Protein AF-A0A918HKQ8-F1 (afdb_monomer_lite)

Foldseek 3Di:
DAWAQQPVPSDTDDQAPDQQQEEEEEQEAEDDDLQSLLLLLVQQLSCLLCVVSVHHYAYAYDYDDDCPNVVVLNVLLVRDDHDYDPPPPDDVRHDFYEYREDPPDDDDDGGYNHAYEEDDDDDPRSLLSLQQSLLDQRNDYGYDDPVSSVVSVVVLVVLLVLLLVLLVDDADAADPVLVVQLSVCCSYNHNSNSNVVSLVCLSVVPVPDRSNNNNNSVVVSCSSSVSPSPVCHPPDD

Organism: NCBI:txid68254

Radius of gyration: 17.96 Å; chains: 1; bounding box: 40×40×54 Å

Structure (mmCIF, N/CA/C/O backbone):
data_AF-A0A918HKQ8-F1
#
_entry.id   AF-A0A918HKQ8-F1
#
loop_
_atom_site.group_PDB
_atom_site.id
_atom_site.type_symbol
_atom_site.label_atom_id
_atom_site.label_alt_id
_atom_site.label_comp_id
_atom_site.label_asym_id
_atom_site.label_entity_id
_atom_site.label_seq_id
_atom_site.pdbx_PDB_ins_code
_atom_site.Cartn_x
_atom_site.Cartn_y
_atom_site.Cartn_z
_atom_site.occupancy
_atom_site.B_iso_or_equiv
_atom_site.auth_seq_id
_atom_site.auth_comp_id
_atom_site.auth_asym_id
_atom_site.auth_atom_id
_atom_site.pdbx_PDB_model_num
ATOM 1 N N . MET A 1 1 ? -1.678 16.290 -0.220 1.00 85.38 1 MET A N 1
ATOM 2 C CA . MET A 1 1 ? -1.873 16.046 1.224 1.00 85.38 1 MET A CA 1
ATOM 3 C C . MET A 1 1 ? -2.859 14.913 1.360 1.00 85.38 1 MET A C 1
ATOM 5 O O . MET A 1 1 ? -3.967 15.056 0.857 1.00 85.38 1 MET A O 1
ATOM 9 N N . LEU A 1 2 ? -2.468 13.843 2.049 1.00 93.00 2 LEU A N 1
ATOM 10 C CA . LEU A 1 2 ? -3.317 12.676 2.285 1.00 93.00 2 LEU A CA 1
ATOM 11 C C . LEU A 1 2 ? -4.662 13.043 2.943 1.00 93.00 2 LEU A C 1
ATOM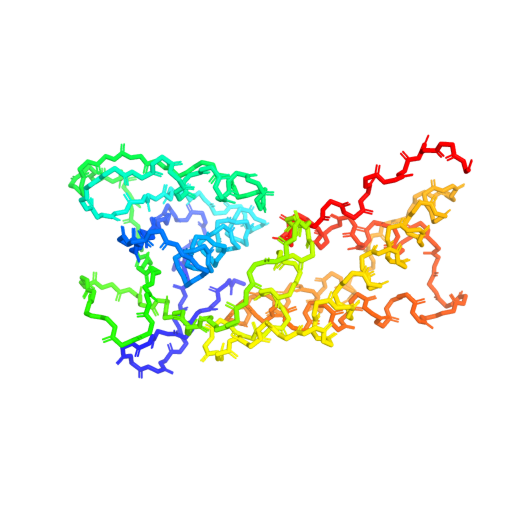 13 O O . LEU A 1 2 ? -4.701 13.629 4.033 1.00 93.00 2 LEU A O 1
ATOM 17 N N . ARG A 1 3 ? -5.757 12.671 2.278 1.00 95.81 3 ARG A N 1
ATOM 18 C CA . ARG A 1 3 ? -7.129 12.703 2.789 1.00 95.81 3 ARG A CA 1
ATOM 19 C C . ARG A 1 3 ? -7.622 11.278 2.979 1.00 95.81 3 ARG A C 1
ATOM 21 O O . ARG A 1 3 ? -7.286 10.407 2.191 1.00 95.81 3 ARG A O 1
ATOM 28 N N . ILE A 1 4 ? -8.413 11.065 4.018 1.00 96.06 4 ILE A N 1
ATOM 29 C CA . ILE A 1 4 ? -9.013 9.778 4.354 1.00 96.06 4 ILE A CA 1
ATOM 30 C C . ILE A 1 4 ? -10.505 9.991 4.569 1.00 96.06 4 ILE A C 1
ATOM 32 O O . ILE A 1 4 ? -10.898 10.970 5.204 1.00 96.06 4 ILE A O 1
ATOM 36 N N . ILE A 1 5 ? -11.331 9.086 4.056 1.00 95.94 5 ILE A N 1
ATOM 37 C CA . ILE A 1 5 ? -12.757 9.058 4.375 1.00 95.94 5 ILE A CA 1
ATOM 38 C C . ILE A 1 5 ? -12.915 8.538 5.802 1.00 95.94 5 ILE A C 1
ATOM 40 O O . ILE A 1 5 ? -12.648 7.363 6.078 1.00 95.94 5 ILE A O 1
ATOM 44 N N . ASP A 1 6 ? -13.334 9.422 6.704 1.00 95.00 6 ASP A N 1
ATOM 45 C CA . ASP A 1 6 ? -13.617 9.059 8.087 1.00 95.00 6 ASP A CA 1
ATOM 46 C C . ASP A 1 6 ? -14.864 8.173 8.132 1.00 95.00 6 ASP A C 1
ATOM 48 O O . ASP A 1 6 ? -15.968 8.614 7.820 1.00 95.00 6 ASP A O 1
ATOM 52 N N . ALA A 1 7 ? -14.699 6.916 8.537 1.00 93.06 7 ALA A N 1
ATOM 53 C CA . ALA A 1 7 ? -15.781 5.939 8.547 1.00 93.06 7 ALA A CA 1
ATOM 54 C C . ALA A 1 7 ? -16.939 6.316 9.492 1.00 93.06 7 ALA A C 1
ATOM 56 O O . ALA A 1 7 ? -18.048 5.816 9.310 1.00 93.06 7 ALA A O 1
ATOM 57 N N . ARG A 1 8 ? -16.712 7.202 10.475 1.00 90.06 8 ARG A N 1
ATOM 58 C CA . ARG A 1 8 ? -17.773 7.695 11.371 1.00 90.06 8 ARG A CA 1
ATOM 59 C C . ARG A 1 8 ? -18.717 8.672 10.688 1.00 90.06 8 ARG A C 1
ATOM 61 O O . ARG A 1 8 ? -19.904 8.695 11.000 1.00 90.06 8 ARG A O 1
ATOM 68 N N . THR A 1 9 ? -18.172 9.524 9.827 1.00 91.25 9 THR A N 1
ATOM 69 C CA . THR A 1 9 ? -18.883 10.679 9.262 1.00 91.25 9 THR A CA 1
ATOM 70 C C . THR A 1 9 ? -19.167 10.522 7.772 1.00 91.25 9 THR A C 1
ATOM 72 O O . THR A 1 9 ? -20.085 11.154 7.265 1.00 91.25 9 THR A O 1
ATOM 75 N N . GLY A 1 10 ? -18.409 9.671 7.077 1.00 92.31 10 GLY A N 1
ATOM 76 C CA . GLY A 1 10 ? -18.402 9.563 5.619 1.00 92.31 10 GLY A CA 1
ATOM 77 C C . GLY A 1 10 ? -17.674 10.717 4.925 1.00 92.31 10 GLY A C 1
ATOM 78 O O . GLY A 1 10 ? -17.639 10.760 3.698 1.00 92.31 10 GLY A O 1
ATOM 79 N N . GLU A 1 11 ? -17.086 11.644 5.683 1.00 93.81 11 GLU A N 1
ATOM 80 C CA . GLU A 1 11 ? -16.509 12.870 5.144 1.00 93.81 11 GLU A CA 1
ATOM 81 C C . GLU A 1 11 ? -14.993 12.739 4.916 1.00 93.81 11 GLU A C 1
ATOM 83 O O . GLU A 1 11 ? -14.271 12.150 5.734 1.00 93.81 11 GLU A O 1
ATOM 88 N N . PRO A 1 12 ? -14.460 13.332 3.833 1.00 95.00 12 PRO A N 1
ATOM 89 C CA . PRO A 1 12 ? -13.030 13.352 3.578 1.00 95.00 12 PRO A CA 1
ATOM 90 C C . PRO A 1 12 ? -12.311 14.264 4.578 1.00 95.00 12 PRO A C 1
ATOM 92 O O . PRO A 1 12 ? -12.418 15.491 4.520 1.00 95.00 12 PRO A O 1
ATOM 95 N N . THR A 1 13 ? -11.474 13.678 5.425 1.00 94.44 13 THR A N 1
ATOM 96 C CA . THR A 1 13 ? -10.713 14.358 6.480 1.00 94.44 13 THR A CA 1
ATOM 97 C C . THR A 1 13 ? -9.213 14.319 6.196 1.00 94.44 13 THR A C 1
ATOM 99 O O . THR A 1 13 ? -8.693 13.363 5.629 1.00 94.44 13 THR A O 1
ATOM 102 N N . ALA A 1 14 ? -8.480 15.369 6.570 1.00 93.00 14 ALA A N 1
ATOM 103 C CA . ALA A 1 14 ? -7.025 15.382 6.443 1.00 93.00 14 ALA A CA 1
ATOM 104 C C . ALA A 1 14 ? -6.386 14.357 7.396 1.00 93.00 14 ALA A C 1
ATOM 106 O O . ALA A 1 14 ? -6.579 14.439 8.611 1.00 93.00 14 ALA A O 1
ATOM 107 N N . ALA A 1 15 ? -5.570 13.444 6.863 1.00 89.94 15 ALA A N 1
ATOM 108 C CA . ALA A 1 15 ? -4.825 12.485 7.681 1.00 89.94 15 ALA A CA 1
ATOM 109 C C . ALA A 1 15 ? -3.777 13.172 8.570 1.00 89.94 15 ALA A C 1
ATOM 111 O O . ALA A 1 15 ? -3.489 12.708 9.665 1.00 89.94 15 ALA A O 1
ATOM 112 N N . ALA A 1 16 ? -3.239 14.302 8.106 1.00 88.12 16 ALA A N 1
ATOM 113 C CA . ALA A 1 16 ? -2.363 15.180 8.865 1.00 88.12 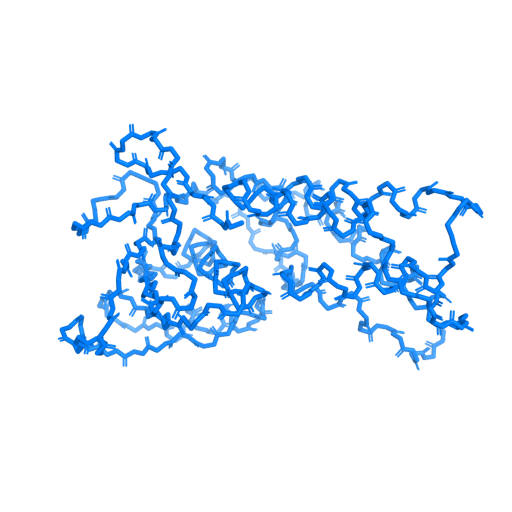16 ALA A CA 1
ATOM 114 C C . ALA A 1 16 ? -2.804 16.638 8.629 1.00 88.12 16 ALA A C 1
ATOM 116 O O . ALA A 1 16 ? -2.576 17.176 7.545 1.00 88.12 16 ALA A O 1
ATOM 117 N N . PRO A 1 17 ? -3.448 17.305 9.605 1.00 80.12 17 PRO A N 1
ATOM 118 C CA . PRO A 1 17 ? -4.067 18.621 9.410 1.00 80.12 17 PRO A CA 1
ATOM 119 C C . PRO A 1 17 ? -3.054 19.765 9.256 1.00 80.12 17 PRO A C 1
ATOM 121 O O . PRO A 1 17 ? -3.411 20.863 8.836 1.00 80.12 17 PRO A O 1
ATOM 124 N N . ALA A 1 18 ? -1.783 19.525 9.586 1.00 77.31 18 ALA A N 1
ATOM 125 C CA . ALA A 1 18 ? -0.699 20.478 9.405 1.00 77.31 18 ALA A CA 1
ATOM 126 C C . ALA A 1 18 ? 0.505 19.792 8.760 1.00 77.31 18 ALA A C 1
ATOM 128 O O . ALA A 1 18 ? 0.849 18.656 9.092 1.00 77.31 18 ALA A O 1
ATOM 129 N N . ARG A 1 19 ? 1.198 20.511 7.872 1.00 70.19 19 ARG A N 1
ATOM 130 C CA . ARG A 1 19 ? 2.424 20.014 7.243 1.00 70.19 19 ARG A CA 1
ATOM 131 C C . ARG A 1 19 ? 3.473 19.735 8.322 1.00 70.19 19 ARG A C 1
ATOM 133 O O . ARG A 1 19 ? 3.806 20.636 9.089 1.00 70.19 19 ARG A O 1
ATOM 140 N N . ARG A 1 20 ? 4.008 18.510 8.354 1.00 76.88 20 ARG A N 1
ATOM 141 C CA . ARG A 1 20 ? 4.924 18.021 9.405 1.00 76.88 20 ARG A CA 1
ATOM 142 C C . ARG A 1 20 ? 4.318 17.982 10.815 1.00 76.88 20 ARG A C 1
ATOM 144 O O . ARG A 1 20 ? 5.064 17.928 11.788 1.00 76.88 20 ARG A O 1
ATOM 151 N N . GLY A 1 21 ? 2.991 18.015 10.930 1.00 82.56 21 GLY A N 1
ATOM 152 C CA . GLY A 1 21 ? 2.293 17.791 12.190 1.00 82.56 21 GLY A CA 1
ATOM 153 C C . GLY A 1 21 ? 2.450 16.330 12.621 1.00 82.56 21 GLY A C 1
ATOM 154 O O . GLY A 1 21 ? 2.038 15.457 11.858 1.00 82.56 21 GLY A O 1
ATOM 155 N N . PRO A 1 22 ? 3.028 16.052 13.802 1.00 87.38 22 PRO A N 1
ATOM 156 C CA . PRO A 1 22 ? 3.104 14.702 14.350 1.00 87.38 22 PRO A CA 1
ATOM 157 C C . PRO A 1 22 ? 1.728 14.019 14.325 1.00 87.38 22 PRO A C 1
ATOM 159 O O . PRO A 1 22 ? 0.768 14.536 14.906 1.00 87.38 22 PRO A O 1
ATOM 162 N N . THR A 1 23 ? 1.632 12.899 13.605 1.00 91.19 23 THR A N 1
ATOM 163 C CA . THR A 1 23 ? 0.394 12.121 13.433 1.00 91.19 23 THR A CA 1
ATOM 164 C C . THR A 1 23 ? 0.547 10.746 14.065 1.00 91.19 23 THR A C 1
ATOM 166 O O . THR A 1 23 ? 1.470 9.999 13.731 1.00 91.19 23 THR A O 1
ATOM 169 N N . ARG A 1 24 ? -0.359 10.402 14.975 1.00 92.31 24 ARG A N 1
ATOM 170 C CA . ARG A 1 24 ? -0.411 9.076 15.585 1.00 92.31 24 ARG A CA 1
ATOM 171 C C . ARG A 1 24 ? -1.360 8.183 14.799 1.00 92.31 24 ARG A C 1
ATOM 173 O O . ARG A 1 24 ? -2.434 8.620 14.393 1.00 92.31 24 ARG A O 1
ATOM 180 N N . ILE A 1 25 ? -0.960 6.935 14.597 1.00 94.06 25 ILE A N 1
ATOM 181 C CA . ILE A 1 25 ? -1.805 5.902 14.003 1.00 94.06 25 ILE A CA 1
ATOM 182 C C . ILE A 1 25 ? -1.899 4.742 14.979 1.00 94.06 25 ILE A C 1
ATOM 184 O O . ILE A 1 25 ? -0.883 4.251 15.462 1.00 94.06 25 ILE A O 1
ATOM 188 N N . GLU A 1 26 ? -3.109 4.283 15.244 1.00 93.94 26 GLU A N 1
ATOM 189 C CA . GLU A 1 26 ? -3.366 3.118 16.078 1.00 93.94 26 GLU A CA 1
ATOM 190 C C . GLU A 1 26 ? -4.004 2.026 15.239 1.00 93.94 26 GLU A C 1
ATOM 192 O O . GLU A 1 26 ? -5.072 2.222 14.662 1.00 93.94 26 GLU A O 1
ATOM 197 N N . ALA A 1 27 ? -3.344 0.879 15.166 1.00 94.25 27 ALA A N 1
ATOM 198 C CA . ALA A 1 27 ? -3.890 -0.320 14.565 1.00 94.25 27 ALA A CA 1
ATOM 199 C C . ALA A 1 27 ? -4.636 -1.128 15.626 1.00 94.25 27 ALA A C 1
ATOM 201 O O . ALA A 1 27 ? -4.013 -1.647 16.552 1.00 94.25 27 ALA A O 1
ATOM 202 N N . HIS A 1 28 ? -5.947 -1.269 15.456 1.00 92.19 28 HIS A N 1
ATOM 203 C CA . HIS A 1 28 ? -6.808 -2.060 16.331 1.00 92.19 28 HIS A CA 1
ATOM 204 C C . HIS A 1 28 ? -6.971 -3.453 15.727 1.00 92.19 28 HIS A C 1
ATOM 206 O O . HIS A 1 28 ? -7.814 -3.676 14.865 1.00 92.19 28 HIS A O 1
ATOM 212 N N . ALA A 1 29 ? -6.118 -4.392 16.138 1.00 88.06 29 ALA A N 1
ATOM 213 C CA . ALA A 1 29 ? -6.129 -5.762 15.630 1.00 88.06 29 ALA A CA 1
ATOM 214 C C . ALA A 1 29 ? -5.960 -6.759 16.784 1.00 88.06 29 ALA A C 1
ATOM 216 O O . ALA A 1 29 ? -4.881 -6.871 17.362 1.00 88.06 29 ALA A O 1
ATOM 217 N N . SER A 1 30 ? -7.035 -7.473 17.130 1.00 73.56 30 SER A N 1
ATOM 218 C CA . SER A 1 30 ? -7.058 -8.340 18.317 1.00 73.56 30 SER A CA 1
ATOM 219 C C . SER A 1 30 ? -6.646 -9.787 18.031 1.00 73.56 30 SER A C 1
ATOM 221 O O . SER A 1 30 ? -5.758 -10.305 18.700 1.00 73.56 30 SER A O 1
ATOM 223 N N . ALA A 1 31 ? -7.272 -10.454 17.053 1.00 77.75 31 ALA A N 1
ATOM 224 C CA . ALA A 1 31 ? -7.050 -11.879 16.783 1.00 77.75 31 ALA A CA 1
ATOM 225 C C . ALA A 1 31 ? -6.163 -12.104 15.542 1.00 77.75 31 ALA A C 1
ATOM 227 O O . ALA A 1 31 ? -6.348 -11.404 14.543 1.00 77.75 31 ALA A O 1
ATOM 228 N N . PRO A 1 32 ? -5.239 -13.088 15.552 1.00 81.25 32 PRO A N 1
ATOM 229 C CA . PRO A 1 32 ? -4.504 -13.490 14.355 1.00 81.25 32 PRO A CA 1
ATOM 230 C C . PRO A 1 32 ? -5.461 -13.878 13.222 1.00 81.25 32 PRO A C 1
ATOM 232 O O . PRO A 1 32 ? -6.480 -14.532 13.443 1.00 81.25 32 PRO A O 1
ATOM 235 N N . GLY A 1 33 ? -5.138 -13.469 11.997 1.00 90.88 33 GLY A N 1
ATOM 236 C CA . GLY A 1 33 ? -5.934 -13.794 10.817 1.00 90.88 33 GLY A CA 1
ATOM 237 C C . GLY A 1 33 ? -5.764 -12.782 9.691 1.00 90.88 33 GLY A C 1
ATOM 238 O O . GLY A 1 33 ? -5.179 -11.713 9.863 1.00 90.88 33 GLY A O 1
ATOM 239 N N . LEU A 1 34 ? -6.311 -13.112 8.521 1.00 94.81 34 LEU A N 1
ATOM 240 C CA . LEU A 1 34 ? -6.187 -12.294 7.311 1.00 94.81 34 LEU A CA 1
ATOM 241 C C . LEU A 1 34 ? -6.780 -10.884 7.467 1.00 94.81 34 LEU A C 1
ATOM 243 O O . LEU A 1 34 ? -6.202 -9.921 6.970 1.00 94.81 34 LEU A O 1
ATOM 247 N N . GLY A 1 35 ? -7.897 -10.748 8.190 1.00 95.00 35 GLY A N 1
ATOM 248 C CA . GLY A 1 35 ? -8.493 -9.443 8.494 1.00 95.00 35 GLY A CA 1
ATOM 249 C C . GLY A 1 35 ? -7.566 -8.561 9.335 1.00 95.00 35 GLY A C 1
ATOM 250 O O . GLY A 1 35 ? -7.324 -7.410 8.981 1.00 95.00 35 GLY A O 1
ATOM 251 N N . ALA A 1 36 ? -6.968 -9.122 10.391 1.00 94.69 36 ALA A N 1
ATOM 252 C CA . ALA A 1 36 ? -5.992 -8.417 11.218 1.00 94.69 36 ALA A CA 1
ATOM 253 C C . ALA A 1 36 ? -4.730 -8.049 10.425 1.00 94.69 36 ALA A C 1
ATOM 255 O O . ALA A 1 36 ? -4.264 -6.916 10.510 1.00 94.69 36 ALA A O 1
ATOM 256 N N . LEU A 1 37 ? -4.216 -8.953 9.583 1.00 96.38 37 LEU A N 1
ATOM 257 C CA . LEU A 1 37 ? -3.094 -8.647 8.688 1.00 96.38 37 LEU A CA 1
ATOM 258 C C . LEU A 1 37 ? -3.423 -7.511 7.715 1.00 96.38 37 LEU A C 1
ATOM 260 O O . LEU A 1 37 ? -2.566 -6.669 7.456 1.00 96.38 37 LEU A O 1
ATOM 264 N N . ARG A 1 38 ? -4.661 -7.439 7.214 1.00 97.56 38 ARG A N 1
ATOM 265 C CA . ARG A 1 38 ? -5.094 -6.330 6.359 1.00 97.56 38 ARG A CA 1
ATOM 266 C C . ARG A 1 38 ? -5.189 -5.010 7.121 1.00 97.56 38 ARG A C 1
ATOM 268 O O . ARG A 1 38 ? -4.794 -3.990 6.566 1.00 97.56 38 ARG A O 1
ATOM 275 N N . VAL A 1 39 ? -5.638 -5.017 8.379 1.00 97.12 39 VAL A N 1
ATOM 276 C CA . VAL A 1 39 ? -5.584 -3.828 9.251 1.00 97.12 39 VAL A CA 1
ATOM 277 C C . VAL A 1 39 ? -4.143 -3.334 9.375 1.00 97.12 39 VAL A C 1
ATOM 279 O O . VAL A 1 39 ? -3.873 -2.175 9.072 1.00 97.12 39 VAL A O 1
ATOM 282 N N . LEU A 1 40 ? -3.201 -4.223 9.711 1.00 97.25 40 LEU A N 1
ATOM 283 C CA . LEU A 1 40 ? -1.782 -3.864 9.823 1.00 97.25 40 LEU A CA 1
ATOM 284 C C . LEU A 1 40 ? -1.184 -3.382 8.496 1.00 97.25 40 LEU A C 1
ATOM 286 O O . LEU A 1 40 ? -0.362 -2.467 8.488 1.00 97.25 40 LEU A O 1
ATOM 290 N N . LEU A 1 41 ? -1.604 -3.966 7.371 1.00 98.38 41 LEU A N 1
ATOM 291 C CA . LEU A 1 41 ? -1.182 -3.537 6.042 1.00 98.38 41 LEU A CA 1
ATOM 292 C C . LEU A 1 41 ? -1.677 -2.121 5.730 1.00 98.38 41 LEU A C 1
ATOM 294 O O . LEU A 1 41 ? -0.891 -1.292 5.283 1.00 98.38 41 LEU A O 1
ATOM 298 N N . VAL A 1 42 ? -2.949 -1.815 5.996 1.00 98.44 42 VAL A N 1
ATOM 299 C CA . VAL A 1 42 ? -3.498 -0.462 5.808 1.00 98.44 42 VAL A CA 1
ATOM 300 C C . VAL A 1 42 ? -2.792 0.542 6.719 1.00 98.44 42 VAL A C 1
ATOM 302 O O . VAL A 1 42 ? -2.448 1.635 6.268 1.00 98.44 42 VAL A O 1
ATOM 305 N N . THR A 1 43 ? -2.488 0.164 7.963 1.00 98.19 43 THR A N 1
ATOM 306 C CA . THR A 1 43 ? -1.645 0.971 8.853 1.00 98.19 43 THR A CA 1
ATOM 307 C C . THR A 1 43 ? -0.273 1.244 8.232 1.00 98.19 43 THR A C 1
ATOM 309 O O . THR A 1 43 ? 0.128 2.402 8.156 1.00 98.19 43 THR A O 1
ATOM 312 N N . ASP A 1 44 ? 0.434 0.226 7.734 1.00 98.25 44 ASP A N 1
ATOM 313 C CA . ASP A 1 44 ? 1.743 0.387 7.080 1.00 98.25 44 ASP A CA 1
ATOM 314 C C . ASP A 1 44 ? 1.678 1.328 5.867 1.00 98.25 44 ASP A C 1
ATOM 316 O O . ASP A 1 44 ? 2.549 2.187 5.712 1.00 98.25 44 ASP A O 1
ATOM 320 N N . LEU A 1 45 ? 0.626 1.228 5.047 1.00 98.25 45 LEU A N 1
ATOM 321 C CA . LEU A 1 45 ? 0.403 2.123 3.906 1.00 98.25 45 LEU A CA 1
ATOM 322 C C . LEU A 1 45 ? 0.212 3.575 4.347 1.00 98.25 45 LEU A C 1
ATOM 324 O O . LEU A 1 45 ? 0.825 4.462 3.756 1.00 98.25 45 LEU A O 1
ATOM 328 N N . LEU A 1 46 ? -0.579 3.828 5.396 1.00 97.69 46 LEU A N 1
ATOM 329 C CA . LEU A 1 46 ? -0.742 5.176 5.950 1.00 97.69 46 LEU A CA 1
ATOM 330 C C . LEU A 1 46 ? 0.593 5.741 6.440 1.00 97.69 46 LEU A C 1
ATOM 332 O O . LEU A 1 46 ? 0.926 6.882 6.123 1.00 97.69 46 LEU A O 1
ATOM 336 N N . VAL A 1 47 ? 1.377 4.946 7.178 1.00 97.12 47 VAL A N 1
ATOM 337 C CA . VAL A 1 47 ? 2.704 5.361 7.661 1.00 97.12 47 VAL A CA 1
ATOM 338 C C . VAL A 1 47 ? 3.597 5.726 6.473 1.00 97.12 47 VAL A C 1
ATOM 340 O O . VAL A 1 47 ? 4.170 6.814 6.450 1.00 97.12 47 VAL A O 1
ATOM 343 N N . ARG A 1 48 ? 3.669 4.868 5.445 1.00 97.56 48 ARG A N 1
ATOM 344 C CA . ARG A 1 48 ? 4.475 5.115 4.235 1.00 97.56 48 ARG A CA 1
ATOM 345 C C . ARG A 1 48 ? 4.005 6.355 3.474 1.00 97.56 48 ARG A C 1
ATOM 347 O O . ARG A 1 48 ? 4.838 7.159 3.059 1.00 97.56 48 ARG A O 1
ATOM 354 N N . ALA A 1 49 ? 2.696 6.536 3.306 1.00 96.62 49 ALA A N 1
ATOM 355 C CA . ALA A 1 49 ? 2.118 7.692 2.625 1.00 96.62 49 ALA A CA 1
ATOM 356 C C . ALA A 1 49 ? 2.441 9.005 3.360 1.00 96.62 49 ALA A C 1
ATOM 358 O O . ALA A 1 49 ? 2.889 9.971 2.741 1.00 96.62 49 ALA A O 1
ATOM 359 N N . LEU A 1 50 ? 2.293 9.029 4.687 1.00 94.69 50 LEU A N 1
ATOM 360 C CA . LEU A 1 50 ? 2.622 10.196 5.508 1.00 94.69 50 LEU A CA 1
ATOM 361 C C . LEU A 1 50 ? 4.120 10.524 5.477 1.00 94.69 50 LEU A C 1
ATOM 363 O O . LEU A 1 50 ? 4.492 11.693 5.355 1.00 94.69 50 LEU A O 1
ATOM 367 N N . GLU A 1 51 ? 4.992 9.518 5.530 1.00 93.69 51 GLU A N 1
ATOM 368 C CA . GLU A 1 51 ? 6.442 9.712 5.430 1.00 93.69 51 GLU A CA 1
ATOM 369 C C . GLU A 1 51 ? 6.880 10.205 4.049 1.00 93.69 51 GLU A C 1
ATOM 371 O O . GLU A 1 51 ? 7.794 11.031 3.959 1.00 93.69 51 GLU A O 1
ATOM 376 N N . LEU A 1 52 ? 6.226 9.753 2.970 1.00 94.00 52 LEU A N 1
ATOM 377 C CA . LEU A 1 52 ? 6.458 10.281 1.620 1.00 94.00 52 LEU A CA 1
ATOM 378 C C . LEU A 1 52 ? 6.154 11.786 1.547 1.00 94.00 52 LEU A C 1
ATOM 380 O O . LEU A 1 52 ? 6.866 12.517 0.855 1.00 94.00 52 LEU A O 1
ATOM 384 N N . ASP A 1 53 ? 5.193 12.259 2.341 1.00 89.12 53 ASP A N 1
ATOM 385 C CA . ASP A 1 53 ? 4.867 13.678 2.529 1.00 89.12 53 ASP A CA 1
ATOM 386 C C . ASP A 1 53 ? 5.732 14.382 3.599 1.00 89.12 53 ASP A C 1
ATOM 388 O O . ASP A 1 53 ? 5.527 15.561 3.911 1.00 89.12 53 ASP A O 1
ATOM 392 N N . SER A 1 54 ? 6.753 13.700 4.135 1.00 90.69 54 SER A N 1
ATOM 393 C CA . SER A 1 54 ? 7.619 14.175 5.228 1.00 90.69 54 SER A CA 1
ATOM 394 C C . SER A 1 54 ? 6.868 14.494 6.527 1.00 90.69 54 SER A C 1
ATOM 396 O O . SER A 1 54 ? 7.288 15.372 7.288 1.00 90.69 54 SER A O 1
ATOM 398 N N . THR A 1 55 ? 5.752 13.814 6.778 1.00 91.00 55 THR A N 1
ATOM 399 C CA . THR A 1 55 ? 4.992 13.925 8.023 1.00 91.00 55 THR A CA 1
ATOM 400 C C . THR A 1 55 ? 5.565 12.956 9.058 1.00 91.00 55 THR A C 1
ATOM 402 O O . THR A 1 55 ? 5.605 11.755 8.793 1.00 91.00 55 THR A O 1
ATOM 405 N N . PRO A 1 56 ? 6.013 13.440 10.234 1.00 89.94 56 PRO A N 1
ATOM 406 C CA . PRO A 1 56 ? 6.394 12.562 11.328 1.00 89.94 56 PRO A CA 1
ATOM 407 C C . PRO A 1 56 ? 5.193 11.719 11.754 1.00 89.94 56 PRO A C 1
ATOM 409 O O . PRO A 1 56 ? 4.131 12.262 12.068 1.00 89.94 56 PRO A O 1
ATOM 412 N N . VAL A 1 57 ? 5.379 10.406 11.799 1.00 92.00 57 VAL A N 1
ATOM 413 C CA . VAL A 1 57 ? 4.331 9.450 12.146 1.00 92.00 57 VAL A CA 1
ATOM 414 C C . VAL A 1 57 ? 4.820 8.503 13.232 1.00 92.00 57 VAL A C 1
ATOM 416 O O . VAL A 1 57 ? 5.977 8.087 13.231 1.00 92.00 57 VAL A O 1
ATOM 419 N N . ARG A 1 58 ? 3.924 8.173 14.159 1.00 91.69 58 ARG A N 1
ATOM 420 C CA . ARG A 1 58 ? 4.127 7.145 15.180 1.00 91.69 58 ARG A CA 1
ATOM 421 C C . ARG A 1 58 ? 2.981 6.150 15.080 1.00 91.69 58 ARG A C 1
ATOM 423 O O . ARG A 1 58 ? 1.826 6.556 15.178 1.00 91.69 58 ARG A O 1
ATOM 430 N N . ALA A 1 59 ? 3.291 4.877 14.860 1.00 93.31 59 ALA A N 1
ATOM 431 C CA . ALA A 1 59 ? 2.285 3.841 14.660 1.00 93.31 59 ALA A CA 1
ATOM 432 C C . ALA A 1 59 ? 2.332 2.814 15.792 1.00 93.31 59 ALA A C 1
ATOM 434 O O . ALA A 1 59 ? 3.401 2.290 16.100 1.00 93.31 59 ALA A O 1
ATOM 435 N N . LEU A 1 60 ? 1.180 2.550 16.404 1.00 91.94 60 LEU A N 1
ATOM 436 C CA . LEU A 1 60 ? 1.036 1.671 17.558 1.00 91.94 60 LEU A CA 1
ATOM 437 C C . LEU A 1 60 ? 0.093 0.513 17.247 1.00 91.94 60 LEU A C 1
ATOM 439 O O . LEU A 1 60 ? -0.864 0.674 16.492 1.00 91.94 60 LEU A O 1
ATOM 443 N N . LEU A 1 61 ? 0.345 -0.638 17.867 1.00 90.44 61 LEU A N 1
ATOM 444 C CA . LEU A 1 61 ? -0.571 -1.778 17.853 1.00 90.44 61 LEU A CA 1
ATOM 445 C C . LEU A 1 61 ? -1.339 -1.861 19.180 1.00 90.44 61 LEU A C 1
ATOM 447 O O . LEU A 1 61 ? -0.741 -2.121 20.231 1.00 90.44 61 LEU A O 1
ATOM 451 N N . THR A 1 62 ? -2.658 -1.682 19.134 1.00 85.81 62 THR A N 1
ATOM 452 C CA . THR A 1 62 ? -3.564 -1.708 20.297 1.00 85.81 62 THR A CA 1
ATOM 453 C C . THR A 1 62 ? -4.264 -3.073 20.435 1.00 85.81 62 THR A C 1
ATOM 455 O O . THR A 1 62 ? -4.364 -3.838 19.476 1.00 85.81 62 THR A O 1
ATOM 458 N N . GLY A 1 63 ? -4.700 -3.422 21.655 1.00 73.44 63 GLY A N 1
ATOM 459 C CA . GLY A 1 63 ? -5.354 -4.704 21.988 1.00 73.44 63 GLY A CA 1
ATOM 460 C C . GLY A 1 63 ? -4.713 -5.454 23.167 1.00 73.44 63 GLY A C 1
ATOM 461 O O . GLY A 1 63 ? -3.655 -5.073 23.656 1.00 73.44 63 GLY A O 1
ATOM 462 N N . GLU A 1 64 ? -5.303 -6.554 23.618 1.00 68.12 64 GLU A N 1
ATOM 463 C CA . GLU A 1 64 ? -4.742 -7.406 24.682 1.00 68.12 64 GLU A CA 1
ATOM 464 C C . GLU A 1 64 ? -4.381 -8.797 24.127 1.00 68.12 64 GLU A C 1
ATOM 466 O O . GLU A 1 64 ? -4.973 -9.236 23.144 1.00 68.12 64 GLU A O 1
ATOM 471 N N . GLY A 1 65 ? -3.418 -9.495 24.744 1.00 72.06 65 GLY A N 1
ATOM 472 C CA . GLY A 1 65 ? -3.074 -10.891 24.418 1.00 72.06 65 GLY A CA 1
ATOM 473 C C . GLY A 1 65 ? -1.722 -11.114 23.726 1.00 72.06 65 GLY A C 1
ATOM 474 O O . GLY A 1 65 ? -0.959 -10.178 23.483 1.00 72.06 65 GLY A O 1
ATOM 475 N N . ASP A 1 66 ? -1.410 -12.386 23.443 1.00 76.06 66 ASP A N 1
ATOM 476 C CA . ASP A 1 66 ? -0.214 -12.785 22.688 1.00 76.06 66 ASP A CA 1
ATOM 477 C C . ASP A 1 66 ? -0.387 -12.451 21.201 1.00 76.06 66 ASP A C 1
ATOM 479 O O . ASP A 1 66 ? -1.324 -12.903 20.546 1.00 76.06 66 ASP A O 1
ATOM 483 N N . ARG A 1 67 ? 0.543 -11.658 20.666 1.00 84.25 67 ARG A N 1
ATOM 484 C CA . ARG A 1 67 ? 0.529 -11.173 19.280 1.00 84.25 67 ARG A CA 1
ATOM 485 C C . ARG A 1 67 ? 1.660 -11.746 18.434 1.00 84.25 67 ARG A C 1
ATOM 487 O O . ARG A 1 67 ? 1.927 -11.241 17.348 1.00 84.25 67 ARG A O 1
ATOM 494 N N . THR A 1 68 ? 2.356 -12.767 18.922 1.00 88.19 68 THR A N 1
ATOM 495 C CA . THR A 1 68 ? 3.547 -13.326 18.268 1.00 88.19 68 THR A CA 1
ATOM 496 C C . THR A 1 68 ? 3.260 -13.779 16.840 1.00 88.19 68 THR A C 1
ATOM 498 O O . THR A 1 68 ? 3.977 -13.392 15.918 1.00 88.19 68 THR A O 1
ATOM 501 N N . GLU A 1 69 ? 2.170 -14.520 16.642 1.00 90.06 69 GLU A N 1
ATOM 502 C CA . GLU A 1 69 ? 1.746 -14.995 15.323 1.00 90.06 69 GLU A CA 1
ATOM 503 C C . GLU A 1 69 ? 1.382 -13.837 14.386 1.00 90.06 69 GLU A C 1
ATOM 505 O O . GLU A 1 69 ? 1.847 -13.783 13.248 1.00 90.06 69 GLU A O 1
ATOM 510 N N . LEU A 1 70 ? 0.620 -12.856 14.883 1.00 91.12 70 LEU A N 1
ATOM 511 C CA . LEU A 1 70 ? 0.236 -11.680 14.105 1.00 91.12 70 LEU A CA 1
ATOM 512 C C . LEU A 1 70 ? 1.464 -10.857 13.679 1.00 91.12 70 LEU A C 1
ATOM 514 O O . LEU A 1 70 ? 1.550 -10.442 12.524 1.00 91.12 70 LEU A O 1
ATOM 518 N N . ARG A 1 71 ? 2.442 -10.661 14.576 1.00 90.38 71 ARG A N 1
ATOM 519 C CA . ARG A 1 71 ? 3.706 -9.974 14.261 1.00 90.38 71 ARG A CA 1
ATOM 520 C C . ARG A 1 71 ? 4.527 -10.747 13.232 1.00 90.38 71 ARG A C 1
ATOM 522 O O . ARG A 1 71 ? 5.073 -10.131 12.322 1.00 90.38 71 ARG A O 1
ATOM 529 N N . ALA A 1 72 ? 4.606 -12.072 13.354 1.00 93.38 72 ALA A N 1
ATOM 530 C CA . ALA A 1 72 ? 5.310 -12.913 12.389 1.00 93.38 72 ALA A CA 1
ATOM 531 C C . ALA A 1 72 ? 4.662 -12.829 10.997 1.00 93.38 72 ALA A C 1
ATOM 533 O O . ALA A 1 72 ? 5.364 -12.622 10.008 1.00 93.38 72 ALA A O 1
ATOM 534 N N . GLY A 1 73 ? 3.329 -12.895 10.925 1.00 94.69 73 GLY A N 1
ATOM 535 C CA . GLY A 1 73 ? 2.586 -12.704 9.680 1.00 94.69 73 GLY A CA 1
ATOM 536 C C . GLY A 1 73 ? 2.777 -11.304 9.089 1.00 94.69 73 GLY A C 1
ATOM 537 O O . GLY A 1 73 ? 3.024 -11.169 7.894 1.00 94.69 73 GLY A O 1
ATOM 538 N N . ALA A 1 74 ? 2.747 -10.257 9.918 1.00 95.56 74 ALA A N 1
ATOM 539 C CA . ALA A 1 74 ? 2.987 -8.887 9.470 1.00 95.56 74 ALA A CA 1
ATOM 540 C C . ALA A 1 74 ? 4.411 -8.705 8.918 1.00 95.56 74 ALA A C 1
ATOM 542 O O . ALA A 1 74 ? 4.595 -8.143 7.837 1.00 95.56 74 ALA A O 1
ATOM 543 N N . ALA A 1 75 ? 5.415 -9.241 9.615 1.00 96.38 75 ALA A N 1
ATOM 544 C CA . ALA A 1 75 ? 6.803 -9.217 9.167 1.00 96.38 75 ALA A CA 1
ATOM 545 C C . ALA A 1 75 ? 6.992 -9.972 7.842 1.00 96.38 75 ALA A C 1
ATOM 547 O O . ALA A 1 75 ? 7.692 -9.477 6.961 1.00 96.38 75 ALA A O 1
ATOM 548 N N . ALA A 1 76 ? 6.329 -11.121 7.661 1.00 96.56 76 ALA A N 1
ATOM 549 C CA . ALA A 1 76 ? 6.342 -11.855 6.395 1.00 96.56 76 ALA A CA 1
ATOM 550 C C . ALA A 1 76 ? 5.766 -11.017 5.239 1.00 96.56 76 ALA A C 1
ATOM 552 O O . ALA A 1 76 ? 6.279 -11.077 4.127 1.00 96.56 76 ALA A O 1
ATOM 553 N N . LEU A 1 77 ? 4.759 -10.179 5.510 1.00 97.06 77 LEU A N 1
ATOM 554 C CA . LEU A 1 77 ? 4.212 -9.211 4.552 1.00 97.06 77 LEU A CA 1
ATOM 555 C C . LEU A 1 77 ? 5.089 -7.961 4.358 1.00 97.06 77 LEU A C 1
ATOM 557 O O . LEU A 1 77 ? 4.653 -7.031 3.683 1.00 97.06 77 LEU A O 1
ATOM 561 N N . GLY A 1 78 ? 6.276 -7.867 4.963 1.00 96.19 78 GLY A N 1
ATOM 562 C CA . GLY A 1 78 ? 7.128 -6.674 4.880 1.00 96.19 78 GLY A CA 1
ATOM 563 C C . GLY A 1 78 ? 6.547 -5.444 5.593 1.00 96.19 78 GLY A C 1
ATOM 564 O O . GLY A 1 78 ? 6.922 -4.307 5.286 1.00 96.19 78 GLY A O 1
ATOM 565 N N . ILE A 1 79 ? 5.607 -5.648 6.523 1.00 96.81 79 ILE A N 1
ATOM 566 C CA . ILE A 1 79 ? 5.056 -4.583 7.366 1.00 96.81 79 ILE A CA 1
ATOM 567 C C . ILE A 1 79 ? 6.091 -4.216 8.427 1.00 96.81 79 ILE A C 1
ATOM 569 O O . ILE A 1 79 ? 6.686 -5.082 9.074 1.00 96.81 79 ILE A O 1
ATOM 573 N N . ARG A 1 80 ? 6.315 -2.913 8.607 1.00 92.44 80 ARG A N 1
ATOM 574 C CA . ARG A 1 80 ? 7.267 -2.421 9.604 1.00 92.44 80 ARG A CA 1
ATOM 575 C C . ARG A 1 80 ? 6.748 -2.677 11.024 1.00 92.44 80 ARG A C 1
ATOM 577 O O . ARG A 1 80 ? 5.544 -2.547 11.245 1.00 92.44 80 ARG A O 1
ATOM 584 N N . PRO A 1 81 ? 7.626 -3.006 11.990 1.00 90.25 81 PRO A N 1
ATOM 585 C CA . PRO A 1 81 ? 7.214 -3.199 13.375 1.00 90.25 81 PRO A CA 1
ATOM 586 C C . PRO A 1 81 ? 6.496 -1.961 13.920 1.00 90.25 81 PRO A C 1
ATOM 588 O O . PRO A 1 81 ? 7.012 -0.848 13.812 1.00 90.25 81 PRO A O 1
ATOM 591 N N . LEU A 1 82 ? 5.317 -2.168 14.503 1.00 90.19 82 LEU A N 1
ATOM 592 C CA . LEU A 1 82 ? 4.565 -1.125 15.196 1.00 90.19 82 LEU A CA 1
ATOM 593 C C . LEU A 1 82 ? 5.048 -1.021 16.642 1.00 90.19 82 LEU A C 1
ATOM 595 O O . LEU A 1 82 ? 5.436 -2.023 17.247 1.00 90.19 82 LEU A O 1
ATOM 599 N N . GLU A 1 83 ? 5.018 0.185 17.200 1.00 86.62 83 GLU A N 1
ATOM 600 C CA . GLU A 1 83 ? 5.354 0.388 18.602 1.00 86.62 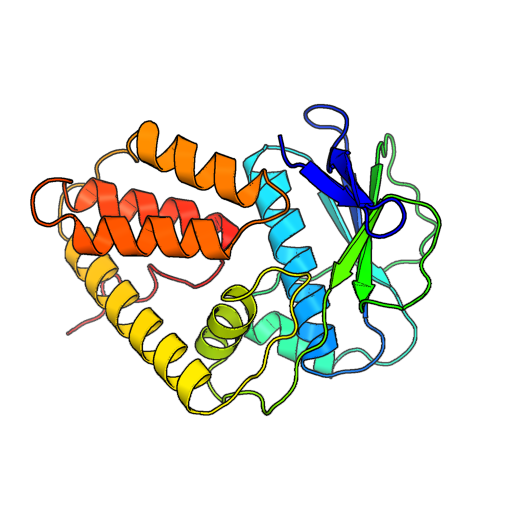83 GLU A CA 1
ATOM 601 C C . GLU A 1 83 ? 4.296 -0.234 19.518 1.00 86.62 83 GLU A C 1
ATOM 603 O O . GLU A 1 83 ? 3.098 -0.262 19.222 1.00 86.62 83 GLU A O 1
ATOM 608 N N . GLU A 1 84 ? 4.754 -0.696 20.676 1.00 73.50 84 GLU A N 1
ATOM 609 C CA . GLU A 1 84 ? 3.897 -1.213 21.731 1.00 73.50 84 GLU A CA 1
ATOM 610 C C . GLU A 1 84 ? 4.062 -0.345 22.963 1.00 73.50 84 GLU A C 1
ATOM 612 O O . GLU A 1 84 ? 5.173 -0.061 23.412 1.00 73.50 84 GLU A O 1
ATOM 617 N N . GLY A 1 85 ? 2.946 0.107 23.508 1.00 61.34 85 GLY A N 1
ATOM 618 C CA . GLY A 1 85 ? 2.947 0.938 24.693 1.00 61.34 85 GLY A CA 1
ATOM 619 C C . GLY A 1 85 ? 1.526 1.187 25.172 1.00 61.34 85 GLY A C 1
ATOM 620 O O . GLY A 1 85 ? 0.582 0.988 24.407 1.00 61.34 85 GLY A O 1
ATOM 621 N N . PRO A 1 86 ? 1.361 1.605 26.436 1.00 56.12 86 PRO A N 1
ATOM 622 C CA . PRO A 1 86 ? 0.061 2.035 26.921 1.00 56.12 86 PRO A CA 1
ATOM 623 C C . PRO A 1 86 ? -0.451 3.190 26.053 1.00 56.12 86 PRO A C 1
ATOM 625 O O . PRO A 1 86 ? 0.319 4.091 25.706 1.00 56.12 86 PRO A O 1
ATOM 628 N N . ASP A 1 87 ? -1.755 3.187 25.761 1.00 57.22 87 ASP A N 1
ATOM 629 C CA . ASP A 1 87 ? -2.440 4.185 24.922 1.00 57.22 87 ASP A CA 1
ATOM 630 C C . ASP A 1 87 ? -2.147 5.645 25.325 1.00 57.22 87 ASP A C 1
ATOM 632 O O . ASP A 1 87 ? -2.279 6.566 24.519 1.00 57.22 87 ASP A O 1
ATOM 636 N N . SER A 1 88 ? -1.717 5.869 26.567 1.00 53.44 88 SER A N 1
ATOM 637 C CA . SER A 1 88 ? -1.666 7.166 27.233 1.00 53.44 88 SER A CA 1
ATOM 638 C C . SER A 1 88 ? -0.361 7.954 27.103 1.00 53.44 88 SER A C 1
ATOM 640 O O . SER A 1 88 ? -0.316 9.093 27.573 1.00 53.44 88 SER A O 1
ATOM 642 N N . ALA A 1 89 ? 0.704 7.418 26.496 1.00 58.09 89 ALA A N 1
ATOM 643 C CA . ALA A 1 89 ? 1.933 8.194 26.310 1.00 58.09 89 ALA A CA 1
ATOM 644 C C . ALA A 1 89 ? 1.743 9.229 25.186 1.00 58.09 89 ALA A C 1
ATOM 646 O O . ALA A 1 89 ? 2.105 8.983 24.034 1.00 58.09 89 ALA A O 1
ATOM 647 N N . ALA A 1 90 ? 1.139 10.371 25.534 1.00 61.75 90 ALA A N 1
ATOM 648 C CA . ALA A 1 90 ? 0.891 11.494 24.639 1.00 61.75 90 ALA A CA 1
ATOM 649 C C . ALA A 1 90 ? 2.179 11.890 23.907 1.00 61.75 90 ALA A C 1
ATOM 651 O O . ALA A 1 90 ? 3.206 12.171 24.533 1.00 61.75 90 ALA A O 1
ATOM 652 N N . TRP A 1 91 ? 2.129 11.918 22.575 1.00 68.25 91 TRP A N 1
ATOM 653 C CA . TRP A 1 91 ? 3.255 12.382 21.779 1.00 68.25 91 TRP A CA 1
ATOM 654 C C . TRP A 1 91 ? 3.275 13.921 21.799 1.00 68.25 91 TRP A C 1
ATOM 656 O O . TRP A 1 91 ? 2.271 14.542 21.438 1.00 68.25 91 TRP A O 1
ATOM 666 N N . PRO A 1 92 ? 4.361 14.586 22.248 1.00 67.62 92 PRO A N 1
ATOM 667 C CA . PRO A 1 92 ? 4.369 16.041 22.340 1.00 67.62 92 PRO A CA 1
ATOM 668 C C . PRO A 1 92 ? 4.064 16.702 20.994 1.00 67.62 92 PRO A C 1
ATOM 670 O O . PRO A 1 92 ? 4.775 16.505 20.010 1.00 67.62 92 PRO A O 1
ATOM 673 N N . GLY A 1 93 ? 3.009 17.516 20.966 1.00 70.31 93 GLY A N 1
ATOM 674 C CA . GLY A 1 93 ? 2.582 18.212 19.754 1.00 70.31 93 GLY A CA 1
ATOM 675 C C . GLY A 1 93 ? 1.784 17.357 18.768 1.00 70.31 93 GLY A C 1
ATOM 676 O O . GLY A 1 93 ? 1.628 17.799 17.631 1.00 70.31 93 GLY A O 1
ATOM 677 N N . GLU A 1 94 ? 1.276 16.192 19.186 1.00 77.12 94 GLU A N 1
ATOM 678 C CA . GLU A 1 94 ? 0.292 15.399 18.440 1.00 77.12 94 GLU A CA 1
ATOM 679 C C . GLU A 1 94 ? -0.867 16.283 17.962 1.00 77.12 94 GLU A C 1
ATOM 681 O O . GLU A 1 94 ? -1.438 17.070 18.724 1.00 77.12 94 GLU A O 1
ATOM 686 N N . ARG A 1 95 ? -1.170 16.206 16.662 1.00 81.62 95 ARG A N 1
ATOM 687 C CA . ARG A 1 95 ? -2.218 17.022 16.024 1.00 81.62 95 ARG A CA 1
ATOM 688 C C . ARG A 1 95 ? -3.396 16.210 15.511 1.00 81.62 95 ARG A C 1
ATOM 690 O O . ARG A 1 95 ? -4.417 16.810 15.191 1.00 81.62 95 ARG A O 1
ATOM 697 N N . GLN A 1 96 ? -3.227 14.899 15.375 1.00 88.00 96 GLN A N 1
ATOM 698 C CA . GLN A 1 96 ? -4.219 13.998 14.807 1.00 88.00 96 GLN A CA 1
ATOM 699 C C . GLN A 1 96 ? -3.942 12.567 15.266 1.00 88.00 96 GLN A C 1
ATOM 701 O O . GLN A 1 96 ? -2.779 12.150 15.311 1.00 88.00 96 GLN A O 1
ATOM 706 N N . ILE A 1 97 ? -5.017 11.831 15.542 1.00 91.38 97 ILE A N 1
ATOM 707 C CA . ILE A 1 97 ? -4.995 10.388 15.780 1.00 91.38 97 ILE A CA 1
ATOM 708 C C . ILE A 1 97 ? -5.867 9.725 14.713 1.00 91.38 97 ILE A C 1
ATOM 710 O O . ILE A 1 97 ? -7.023 10.111 14.511 1.00 91.38 97 ILE A O 1
ATOM 714 N N . LEU A 1 98 ? -5.293 8.750 14.012 1.00 94.19 98 LEU A N 1
ATOM 715 C CA . LEU A 1 98 ? -6.001 7.880 13.079 1.00 94.19 98 LEU A CA 1
ATOM 716 C C . LEU A 1 98 ? -6.169 6.505 13.727 1.00 94.19 98 LEU A C 1
ATOM 718 O O . LEU A 1 98 ? -5.175 5.867 14.073 1.00 94.19 98 LEU A O 1
ATOM 722 N N . HIS A 1 99 ? -7.403 6.026 13.848 1.00 95.00 99 HIS A N 1
ATOM 723 C CA . HIS A 1 99 ? -7.687 4.672 14.319 1.00 95.00 99 HIS A CA 1
ATOM 724 C C . HIS A 1 99 ? -7.980 3.782 13.112 1.00 95.00 99 HIS A C 1
ATOM 726 O O . HIS A 1 99 ? -8.985 3.968 12.427 1.00 95.00 99 HIS A O 1
ATOM 732 N N . VAL A 1 100 ? -7.094 2.828 12.832 1.00 96.44 100 VAL A N 1
ATOM 733 C CA . VAL A 1 100 ? -7.279 1.819 11.784 1.00 96.44 100 VAL A CA 1
ATOM 734 C C . VAL A 1 100 ? -7.947 0.609 12.409 1.00 96.44 100 VAL A C 1
ATOM 736 O O . VAL A 1 100 ? -7.374 -0.028 13.293 1.00 96.44 100 VAL A O 1
ATOM 739 N N . VAL A 1 101 ? -9.174 0.328 11.985 1.00 94.75 101 VAL A N 1
ATOM 740 C CA . VAL A 1 101 ? -10.083 -0.590 12.684 1.00 94.75 101 VAL A CA 1
ATOM 741 C C . VAL A 1 101 ? -10.758 -1.534 11.694 1.00 94.75 101 VAL A C 1
ATOM 743 O O . VAL A 1 101 ? -10.993 -1.137 10.548 1.00 94.75 101 VAL A O 1
ATOM 746 N N . PRO A 1 102 ? -11.113 -2.765 12.095 1.00 94.25 102 PRO A N 1
ATOM 747 C CA . PRO A 1 102 ? -12.017 -3.591 11.312 1.00 94.25 102 PRO A CA 1
ATOM 748 C C . PRO A 1 102 ? -13.341 -2.853 11.086 1.00 94.25 102 PRO A C 1
ATOM 750 O O . PRO A 1 102 ? -13.841 -2.131 11.950 1.00 94.25 102 PRO A O 1
ATOM 753 N N . GLN A 1 103 ? -13.913 -2.998 9.897 1.00 90.75 103 GLN A N 1
ATOM 754 C CA . GLN A 1 103 ? -15.181 -2.363 9.569 1.00 90.75 103 GLN A CA 1
ATOM 755 C C . GLN A 1 103 ? -16.303 -2.883 10.478 1.00 90.75 103 GLN A C 1
ATOM 757 O O . GLN A 1 103 ? -16.549 -4.084 10.541 1.00 90.75 103 GLN A O 1
ATOM 762 N N . GLY A 1 104 ? -17.028 -1.957 11.109 1.00 82.44 104 GLY A N 1
ATOM 763 C CA . GLY A 1 104 ? -18.139 -2.269 12.013 1.00 82.44 104 GLY A CA 1
ATOM 764 C C . GLY A 1 104 ? -17.740 -2.373 13.485 1.00 82.44 104 GLY A C 1
ATOM 765 O O . GLY A 1 104 ? -18.632 -2.379 14.333 1.00 82.44 104 GLY A O 1
ATOM 766 N N . ASP A 1 105 ? -16.441 -2.375 13.797 1.00 81.12 105 ASP A N 1
ATOM 767 C CA . ASP A 1 105 ? -15.971 -2.388 15.179 1.00 81.12 105 ASP A CA 1
ATOM 768 C C . ASP A 1 105 ? -16.011 -0.976 15.790 1.00 81.12 105 ASP A C 1
ATOM 770 O O . ASP A 1 105 ? -15.681 0.011 15.120 1.00 81.12 105 ASP A O 1
ATOM 774 N N . PRO A 1 106 ? -16.413 -0.844 17.068 1.00 74.69 106 PRO A N 1
ATOM 775 C CA . PRO A 1 106 ? -16.355 0.428 17.768 1.00 74.69 106 PRO A CA 1
ATOM 776 C C . PRO A 1 106 ? -14.897 0.818 18.024 1.00 74.69 106 PRO A C 1
ATOM 778 O O . PRO A 1 106 ? -14.093 -0.006 18.457 1.00 74.69 106 PRO A O 1
ATOM 781 N N . ALA A 1 107 ? -14.569 2.093 17.825 1.00 69.94 107 ALA A N 1
ATOM 782 C CA . ALA A 1 107 ? -13.245 2.627 18.129 1.00 69.94 107 ALA A CA 1
ATOM 783 C C . ALA A 1 107 ? -13.303 3.936 18.930 1.00 69.94 107 ALA A C 1
ATOM 785 O O . ALA A 1 107 ? -14.354 4.589 18.947 1.00 69.94 107 ALA A O 1
ATOM 786 N N . PRO A 1 108 ? -12.183 4.326 19.574 1.00 79.69 108 PRO A N 1
ATOM 787 C CA . PRO A 1 108 ? -12.067 5.571 20.336 1.00 79.69 108 PRO A CA 1
ATOM 788 C C . PRO A 1 108 ? -12.368 6.831 19.506 1.00 79.69 108 PRO A C 1
ATOM 790 O O . PRO A 1 108 ? -12.521 6.778 18.286 1.00 79.69 108 PRO A O 1
ATOM 793 N N . ASP A 1 109 ? -12.460 7.991 20.155 1.00 79.69 109 ASP A N 1
ATOM 794 C CA . ASP A 1 109 ? -12.657 9.261 19.449 1.00 79.69 109 ASP A CA 1
ATOM 795 C C . ASP A 1 109 ? -11.433 9.664 18.615 1.00 79.69 109 ASP A C 1
ATOM 797 O O . ASP A 1 109 ? -10.312 9.682 19.110 1.00 79.69 109 ASP A O 1
ATOM 801 N N . GLY A 1 110 ? -11.670 10.035 17.354 1.00 84.56 110 GLY A N 1
ATOM 802 C CA . GLY A 1 110 ? -10.640 10.361 16.368 1.00 84.56 110 GLY A CA 1
ATOM 803 C C . GLY A 1 110 ? -11.129 10.072 14.947 1.00 84.56 110 GLY A C 1
ATOM 804 O O . GLY A 1 110 ? -12.310 9.782 14.745 1.00 84.56 110 GLY A O 1
ATOM 805 N N . VAL A 1 111 ? -10.229 10.134 13.961 1.00 92.56 111 VAL A N 1
ATOM 806 C CA . VAL A 1 111 ? -10.553 9.791 12.563 1.00 92.56 111 VAL A CA 1
ATOM 807 C C . VAL A 1 111 ? -10.518 8.277 12.392 1.00 92.56 111 VAL A C 1
ATOM 809 O O . VAL A 1 111 ? -9.516 7.643 12.730 1.00 92.56 111 VAL A O 1
ATOM 812 N N . HIS A 1 112 ? -11.591 7.688 11.859 1.00 94.69 112 HIS A N 1
ATOM 813 C CA . HIS A 1 112 ? -11.698 6.237 11.704 1.00 94.69 112 HIS A CA 1
ATOM 814 C C . HIS A 1 112 ? -11.350 5.795 10.290 1.00 94.69 112 HIS A C 1
ATOM 816 O O . HIS A 1 112 ? -11.997 6.172 9.313 1.00 94.69 112 HIS A O 1
ATOM 822 N N . VAL A 1 113 ? -10.361 4.916 10.191 1.00 96.75 113 VAL A N 1
ATOM 823 C CA . VAL A 1 113 ? -9.943 4.267 8.952 1.00 96.75 113 VAL A CA 1
ATOM 824 C C . VAL A 1 113 ? -10.438 2.825 8.981 1.00 96.75 113 VAL A C 1
ATOM 826 O O . VAL A 1 113 ? -9.727 1.912 9.397 1.00 96.75 113 VAL A O 1
ATOM 829 N N . ALA A 1 114 ? -11.689 2.619 8.568 1.00 95.88 114 ALA A N 1
ATOM 830 C CA . ALA A 1 114 ? -12.281 1.285 8.505 1.00 95.88 114 ALA A CA 1
ATOM 831 C C . ALA A 1 114 ? -11.609 0.394 7.446 1.00 95.88 114 ALA A C 1
ATOM 833 O O . ALA A 1 114 ? -11.320 0.835 6.327 1.00 95.88 114 ALA A O 1
ATOM 834 N N . VAL A 1 115 ? -11.413 -0.874 7.799 1.00 97.62 115 VAL A N 1
ATOM 835 C CA . VAL A 1 115 ? -10.833 -1.910 6.945 1.00 97.62 115 VAL A CA 1
ATOM 836 C C . VAL A 1 115 ? -11.824 -3.056 6.806 1.00 97.62 115 VAL A C 1
ATOM 838 O O . VAL A 1 115 ? -12.181 -3.721 7.777 1.00 97.62 115 VAL A O 1
ATOM 841 N N . ALA A 1 116 ? -12.276 -3.284 5.581 1.00 96.94 116 ALA A N 1
ATOM 842 C CA . ALA A 1 116 ? -13.211 -4.341 5.248 1.00 96.94 116 ALA A CA 1
ATOM 843 C C . ALA A 1 116 ? -12.583 -5.737 5.422 1.00 96.94 116 ALA A C 1
ATOM 845 O O . ALA A 1 116 ? -11.361 -5.902 5.280 1.00 96.94 116 ALA A O 1
ATOM 846 N N . PRO A 1 117 ? -13.406 -6.764 5.693 1.00 96.44 117 PRO A N 1
ATOM 847 C CA . PRO A 1 117 ? -12.919 -8.100 6.001 1.00 96.44 117 PRO A CA 1
ATOM 848 C C . PRO A 1 117 ? -12.189 -8.760 4.826 1.00 96.44 117 PRO A C 1
ATOM 850 O O . PRO A 1 117 ? -12.267 -8.338 3.667 1.00 96.44 117 PRO A O 1
ATOM 853 N N . VAL A 1 118 ? -11.476 -9.836 5.154 1.00 97.31 118 VAL A N 1
ATOM 854 C CA . VAL A 1 118 ? -10.831 -10.732 4.193 1.00 97.31 118 VAL A CA 1
ATOM 855 C C . VAL A 1 118 ? -11.398 -12.127 4.389 1.00 97.31 118 VAL A C 1
ATOM 857 O O . VAL A 1 118 ? -11.542 -12.586 5.520 1.00 97.31 118 VAL A O 1
ATOM 860 N N . THR A 1 119 ? -11.703 -12.798 3.288 1.00 96.69 119 THR A N 1
ATOM 861 C CA . THR A 1 119 ? -12.192 -14.181 3.270 1.00 96.69 119 THR A CA 1
ATOM 862 C C . THR A 1 119 ? -11.317 -15.032 2.354 1.00 96.69 119 THR A C 1
ATOM 864 O O . THR A 1 119 ? -10.649 -14.494 1.471 1.00 96.69 119 THR A O 1
ATOM 867 N N . GLY A 1 120 ? -11.334 -16.349 2.552 1.00 94.75 120 GLY A N 1
ATOM 868 C CA . GLY A 1 120 ? -10.481 -17.293 1.827 1.00 94.75 120 GLY A CA 1
ATOM 869 C C . GLY A 1 120 ? -9.262 -17.720 2.641 1.00 94.75 120 GLY A C 1
ATOM 870 O O . GLY A 1 120 ? -9.248 -17.589 3.867 1.00 94.75 120 GLY A O 1
ATOM 871 N N . GLU A 1 121 ? -8.253 -18.245 1.953 1.00 91.00 121 GLU A N 1
ATOM 872 C CA . GLU A 1 121 ? -7.055 -18.820 2.568 1.00 91.00 121 GLU A CA 1
ATOM 873 C C . GLU A 1 121 ? -5.801 -18.024 2.199 1.00 91.00 121 GLU A C 1
ATOM 875 O O . GLU A 1 121 ? -5.684 -17.465 1.107 1.00 91.00 121 GLU A O 1
ATOM 880 N N . ALA A 1 122 ? -4.853 -17.955 3.135 1.00 89.50 122 ALA A N 1
ATOM 881 C CA . ALA A 1 122 ? -3.571 -17.308 2.896 1.00 89.50 122 ALA A CA 1
ATOM 882 C C . ALA A 1 122 ? -2.740 -18.142 1.897 1.00 89.50 122 ALA A C 1
ATOM 884 O O . ALA A 1 122 ? -2.592 -19.348 2.107 1.00 89.50 122 ALA A O 1
ATOM 885 N N . PRO A 1 123 ? -2.149 -17.540 0.848 1.00 92.88 123 PRO A N 1
ATOM 886 C CA . PRO A 1 123 ? -1.179 -18.236 0.013 1.00 92.88 123 PRO A CA 1
ATOM 887 C C . PRO A 1 123 ? 0.124 -18.469 0.791 1.00 92.88 123 PRO A C 1
ATOM 889 O O . PRO A 1 123 ? 0.418 -17.784 1.771 1.00 92.88 123 PRO A O 1
ATOM 892 N N . ALA A 1 124 ? 0.951 -19.393 0.301 1.00 91.94 124 ALA A N 1
ATOM 893 C CA . ALA A 1 124 ? 2.272 -19.641 0.877 1.00 91.94 124 ALA A CA 1
ATOM 894 C C . ALA A 1 124 ? 3.258 -18.477 0.654 1.00 91.94 124 ALA A C 1
ATOM 896 O O . ALA A 1 124 ? 4.144 -18.272 1.479 1.00 91.94 124 ALA A O 1
ATOM 897 N N . ASP A 1 125 ? 3.120 -17.733 -0.451 1.00 96.69 125 ASP A N 1
ATOM 898 C CA . ASP A 1 125 ? 3.982 -16.592 -0.777 1.00 96.69 125 ASP A CA 1
ATOM 899 C C . ASP A 1 125 ? 3.427 -15.289 -0.160 1.00 96.69 125 ASP A C 1
ATOM 901 O O . ASP A 1 125 ? 2.362 -14.811 -0.577 1.00 96.69 125 ASP A O 1
ATOM 905 N N . PRO A 1 126 ? 4.142 -14.663 0.794 1.00 96.81 126 PRO A N 1
ATOM 906 C CA . PRO A 1 126 ? 3.702 -13.421 1.420 1.00 96.81 126 PRO A CA 1
ATOM 907 C C . PRO A 1 126 ? 3.621 -12.229 0.459 1.00 96.81 126 PRO A C 1
ATOM 909 O O . PRO A 1 126 ? 2.784 -11.349 0.658 1.00 96.81 126 PRO A O 1
ATOM 912 N N . ALA A 1 127 ? 4.446 -12.178 -0.592 1.00 97.06 127 ALA A N 1
ATOM 913 C CA . ALA A 1 127 ? 4.387 -11.091 -1.566 1.00 97.06 127 ALA A CA 1
ATOM 914 C C . ALA A 1 127 ? 3.091 -11.168 -2.384 1.00 97.06 127 ALA A C 1
ATOM 916 O O . ALA A 1 127 ? 2.447 -10.142 -2.617 1.00 97.06 127 ALA A O 1
ATOM 917 N N . VAL A 1 128 ? 2.666 -12.387 -2.745 1.00 98.38 128 VAL A N 1
ATOM 918 C CA . VAL A 1 128 ? 1.375 -12.639 -3.405 1.00 98.38 128 VAL A CA 1
ATOM 919 C C . VAL A 1 128 ? 0.225 -12.218 -2.500 1.00 98.38 128 VAL A C 1
ATOM 921 O O . VAL A 1 128 ? -0.660 -11.492 -2.953 1.00 98.38 128 VAL A O 1
ATOM 924 N N . LEU A 1 129 ? 0.260 -12.599 -1.215 1.00 98.38 129 LEU A N 1
ATOM 925 C CA . LEU A 1 129 ? -0.748 -12.160 -0.246 1.00 98.38 129 LEU A CA 1
ATOM 926 C C . LEU A 1 129 ? -0.793 -10.633 -0.149 1.00 98.38 129 LEU A C 1
ATOM 928 O O . LEU A 1 129 ? -1.873 -10.048 -0.218 1.00 98.38 129 LEU A O 1
ATOM 932 N N . ARG A 1 130 ? 0.368 -9.976 -0.033 1.00 98.38 130 ARG A N 1
ATOM 933 C CA . ARG A 1 130 ? 0.448 -8.516 0.043 1.00 98.38 130 ARG A CA 1
ATOM 934 C C . ARG A 1 130 ? -0.202 -7.872 -1.176 1.00 98.38 130 ARG A C 1
ATOM 936 O O . ARG A 1 130 ? -1.089 -7.046 -0.996 1.00 98.38 130 ARG A O 1
ATOM 943 N N . LEU A 1 131 ? 0.183 -8.260 -2.395 1.00 98.62 131 LEU A N 1
ATOM 944 C CA . LEU A 1 131 ? -0.426 -7.692 -3.599 1.00 98.62 131 LEU A CA 1
ATOM 945 C C . LEU A 1 131 ? -1.934 -7.958 -3.640 1.00 98.62 131 LEU A C 1
ATOM 947 O O . LEU A 1 131 ? -2.690 -7.021 -3.877 1.00 98.62 131 LEU A O 1
ATOM 951 N N . ALA A 1 132 ? -2.381 -9.184 -3.354 1.00 98.38 132 ALA A N 1
ATOM 952 C CA . ALA A 1 132 ? -3.800 -9.534 -3.363 1.00 98.38 132 ALA A CA 1
ATOM 953 C C . ALA A 1 132 ? -4.622 -8.646 -2.410 1.00 98.38 132 ALA A C 1
ATOM 955 O O . ALA A 1 132 ? -5.665 -8.126 -2.806 1.00 98.38 132 ALA A O 1
ATOM 956 N N . LEU A 1 133 ? -4.122 -8.377 -1.199 1.00 98.25 133 LEU A N 1
ATOM 957 C CA . LEU A 1 133 ? -4.774 -7.481 -0.236 1.00 98.25 133 LEU A CA 1
ATOM 958 C C . LEU A 1 133 ? -4.811 -6.010 -0.690 1.00 98.25 133 LEU A C 1
ATOM 960 O O . LEU A 1 133 ? -5.711 -5.278 -0.276 1.00 98.25 133 LEU A O 1
ATOM 964 N N . LEU A 1 134 ? -3.860 -5.582 -1.528 1.00 98.31 134 LEU A N 1
ATOM 965 C CA . LEU A 1 134 ? -3.775 -4.226 -2.088 1.00 98.31 134 LEU A CA 1
ATOM 966 C C . LEU A 1 134 ? -4.650 -4.016 -3.335 1.00 98.31 134 LEU A C 1
ATOM 968 O O . LEU A 1 134 ? -4.877 -2.874 -3.728 1.00 98.31 134 LEU A O 1
ATOM 972 N N . THR A 1 135 ? -5.142 -5.086 -3.971 1.00 97.25 135 THR A N 1
ATOM 973 C CA . THR A 1 135 ? -5.941 -4.974 -5.210 1.00 97.25 135 THR A CA 1
ATOM 974 C C . THR A 1 135 ? -7.320 -4.349 -5.012 1.00 97.25 135 THR A C 1
ATOM 976 O O . THR A 1 135 ? -7.940 -3.925 -5.988 1.00 97.25 135 THR A O 1
ATOM 979 N N . ARG A 1 136 ? -7.814 -4.291 -3.771 1.00 97.56 136 ARG A N 1
ATOM 980 C CA . ARG A 1 136 ? -9.121 -3.723 -3.428 1.00 97.56 136 ARG A CA 1
ATOM 981 C C . ARG A 1 136 ? -8.967 -2.507 -2.523 1.00 97.56 136 ARG A C 1
ATOM 983 O O . ARG A 1 136 ? -8.106 -2.538 -1.637 1.00 97.56 136 ARG A O 1
ATOM 990 N N . PRO A 1 137 ? -9.834 -1.486 -2.668 1.00 97.31 137 PRO A N 1
ATOM 991 C CA . PRO A 1 137 ? -9.915 -0.398 -1.703 1.00 97.31 137 PRO A CA 1
ATOM 992 C C . PRO A 1 137 ? -10.053 -0.947 -0.285 1.00 97.31 137 PRO A C 1
ATOM 994 O O . PRO A 1 137 ? -10.693 -1.980 -0.071 1.00 97.31 137 PRO A O 1
ATOM 997 N N . ARG A 1 138 ? -9.487 -0.250 0.706 1.00 96.62 138 ARG A N 1
ATOM 998 C CA . ARG A 1 138 ? -9.532 -0.679 2.118 1.00 96.62 138 ARG A CA 1
ATOM 999 C C . ARG A 1 138 ? -10.957 -0.921 2.635 1.00 96.62 138 ARG A C 1
ATOM 1001 O O . ARG A 1 138 ? -11.132 -1.696 3.565 1.00 96.62 138 ARG A O 1
ATOM 1008 N N . THR A 1 139 ? -11.953 -0.279 2.031 1.00 96.38 139 THR A N 1
ATOM 1009 C CA . THR A 1 139 ? -13.381 -0.342 2.374 1.00 96.38 139 THR A CA 1
ATOM 1010 C C . THR A 1 139 ? -14.147 -1.464 1.665 1.00 96.38 139 THR A C 1
ATOM 1012 O O . THR A 1 139 ? -15.313 -1.692 1.978 1.00 96.38 139 THR A O 1
ATOM 1015 N N . GLU A 1 140 ? -13.517 -2.198 0.745 1.00 97.62 140 GLU A N 1
ATOM 1016 C CA . GLU A 1 140 ? -14.128 -3.332 0.045 1.00 97.62 140 GLU A CA 1
ATOM 1017 C C . GLU A 1 140 ? -13.616 -4.668 0.577 1.00 97.62 140 GLU A C 1
ATOM 1019 O O . GLU A 1 140 ? -12.422 -4.832 0.834 1.00 97.62 140 GLU A O 1
ATOM 1024 N N . THR A 1 141 ? -14.508 -5.653 0.711 1.00 97.75 141 THR A N 1
ATOM 1025 C CA . THR A 1 141 ? -14.135 -7.009 1.148 1.00 97.75 141 THR A CA 1
ATOM 1026 C C . THR A 1 141 ? -13.187 -7.654 0.137 1.00 97.75 141 THR A C 1
ATOM 1028 O O . THR A 1 141 ? -13.426 -7.602 -1.068 1.00 97.75 141 THR A O 1
ATOM 1031 N N . VAL A 1 142 ? -12.116 -8.286 0.625 1.00 97.88 142 VAL A N 1
ATOM 1032 C CA . VAL A 1 142 ? -11.204 -9.073 -0.220 1.00 97.88 142 VAL A CA 1
ATOM 1033 C C . VAL A 1 142 ? -11.585 -10.548 -0.143 1.00 97.88 142 VAL A C 1
ATOM 1035 O O . VAL A 1 142 ? -11.690 -11.126 0.941 1.00 97.88 142 VAL A O 1
ATOM 1038 N N . HIS A 1 143 ? -11.756 -11.163 -1.308 1.00 97.06 143 HIS A N 1
ATOM 1039 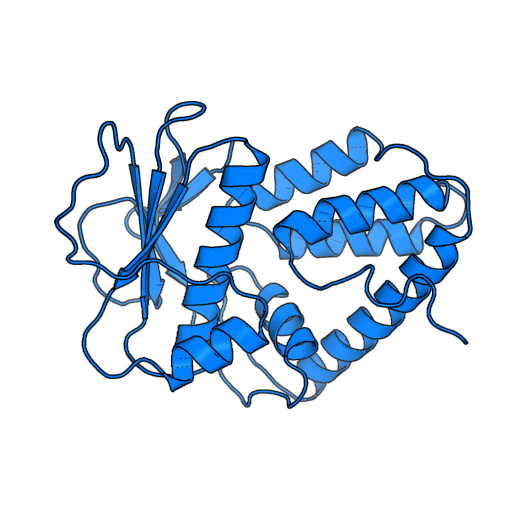C CA . HIS A 1 143 ? -11.958 -12.599 -1.461 1.00 97.06 143 HIS A CA 1
ATOM 1040 C C . HIS A 1 143 ? -10.681 -13.209 -2.049 1.00 97.06 143 HIS A C 1
ATOM 1042 O O . HIS A 1 143 ? -10.333 -12.927 -3.194 1.00 97.06 143 HIS A O 1
ATOM 1048 N N . LEU A 1 144 ? -9.959 -13.999 -1.252 1.00 97.12 144 LEU A N 1
ATOM 1049 C CA . LEU A 1 144 ? -8.751 -14.708 -1.675 1.00 97.12 144 LEU A CA 1
ATOM 1050 C C . LEU A 1 144 ? -9.130 -16.076 -2.244 1.00 97.12 144 LEU A C 1
ATOM 1052 O O . LEU A 1 144 ? -9.085 -17.090 -1.547 1.00 97.12 144 LEU A O 1
ATOM 1056 N N . ASP A 1 145 ? -9.538 -16.087 -3.509 1.00 96.00 145 ASP A N 1
ATOM 1057 C CA . ASP A 1 145 ? -9.705 -17.316 -4.281 1.00 96.00 145 ASP A CA 1
ATOM 1058 C C . ASP A 1 145 ? -8.461 -17.623 -5.135 1.00 96.00 145 ASP A C 1
ATOM 1060 O O . ASP A 1 145 ? -7.535 -16.817 -5.265 1.00 96.00 145 ASP A O 1
ATOM 1064 N N . ALA A 1 146 ? -8.421 -18.825 -5.715 1.00 96.12 146 ALA A N 1
ATOM 1065 C CA . ALA A 1 146 ? -7.285 -19.270 -6.518 1.00 96.12 146 ALA A CA 1
ATOM 1066 C C . ALA A 1 146 ? -7.018 -18.368 -7.738 1.00 96.12 146 ALA A C 1
ATOM 1068 O O . ALA A 1 146 ? -5.864 -18.225 -8.139 1.00 96.12 146 ALA A O 1
ATOM 1069 N N . ALA A 1 147 ? -8.056 -17.751 -8.314 1.00 96.19 147 ALA A N 1
ATOM 1070 C CA . ALA A 1 147 ? -7.905 -16.866 -9.462 1.00 96.19 147 ALA A CA 1
ATOM 1071 C C . ALA A 1 147 ? -7.252 -15.543 -9.043 1.00 96.19 147 ALA A C 1
ATOM 1073 O O . ALA A 1 147 ? -6.255 -15.146 -9.640 1.00 96.19 147 ALA A O 1
ATOM 1074 N N . ALA A 1 148 ? -7.734 -14.915 -7.968 1.00 95.62 148 ALA A N 1
ATOM 1075 C CA . ALA A 1 148 ? -7.163 -13.686 -7.423 1.00 95.62 148 ALA A CA 1
ATOM 1076 C C . ALA A 1 148 ? -5.697 -13.872 -6.997 1.00 95.62 148 ALA A C 1
ATOM 1078 O O . ALA A 1 148 ? -4.849 -13.016 -7.261 1.00 95.62 148 ALA A O 1
ATOM 1079 N N . LEU A 1 149 ? -5.379 -15.009 -6.370 1.00 98.00 149 LEU A N 1
ATOM 1080 C CA . LEU A 1 149 ? -4.011 -15.341 -5.969 1.00 98.00 149 LEU A CA 1
ATOM 1081 C C . LEU A 1 149 ? -3.104 -15.622 -7.177 1.00 98.00 149 LEU A C 1
ATOM 1083 O O . LEU A 1 149 ? -1.963 -15.157 -7.196 1.00 98.00 149 LEU A O 1
ATOM 1087 N N . GLY A 1 150 ? -3.608 -16.322 -8.199 1.00 97.94 150 GLY A N 1
ATOM 1088 C CA . GLY A 1 150 ? -2.891 -16.543 -9.458 1.00 97.94 150 GLY A CA 1
ATOM 1089 C C . GLY A 1 150 ? -2.603 -15.236 -10.201 1.00 97.94 150 GLY A C 1
ATOM 1090 O O . GLY A 1 150 ? -1.467 -14.979 -10.589 1.00 97.94 150 GLY A O 1
ATOM 1091 N N . GLU A 1 151 ? -3.595 -14.349 -10.311 1.00 97.62 151 GLU A N 1
ATOM 1092 C CA . GLU A 1 151 ? -3.424 -13.034 -10.938 1.00 97.62 151 GLU A CA 1
ATOM 1093 C C . GLU A 1 151 ? -2.393 -12.166 -10.206 1.00 97.62 151 GLU A C 1
ATOM 1095 O O . GLU A 1 151 ? -1.585 -11.485 -10.851 1.00 97.62 151 GLU A O 1
ATOM 1100 N N . ALA A 1 152 ? -2.403 -12.186 -8.870 1.00 98.19 152 ALA A N 1
ATOM 1101 C CA . ALA A 1 152 ? -1.418 -11.483 -8.058 1.00 98.19 152 ALA A CA 1
ATOM 1102 C C . ALA A 1 152 ? -0.007 -12.057 -8.272 1.00 98.19 152 ALA A C 1
ATOM 1104 O O . ALA A 1 152 ? 0.934 -11.296 -8.508 1.00 98.19 152 ALA A O 1
ATOM 1105 N N . HIS A 1 153 ? 0.141 -13.384 -8.263 1.00 98.19 153 HIS A N 1
ATOM 1106 C CA . HIS A 1 153 ? 1.415 -14.045 -8.541 1.00 98.19 153 HIS A CA 1
ATOM 1107 C C . HIS A 1 153 ? 1.972 -13.669 -9.916 1.00 98.19 153 HIS A C 1
ATOM 1109 O O . HIS A 1 153 ? 3.074 -13.123 -10.003 1.00 98.19 153 HIS A O 1
ATOM 1115 N N . ASP A 1 154 ? 1.188 -13.862 -10.976 1.00 98.12 154 ASP A N 1
ATOM 1116 C CA . ASP A 1 154 ? 1.640 -13.579 -12.335 1.00 98.12 154 ASP A CA 1
ATOM 1117 C C . ASP A 1 154 ? 1.967 -12.092 -12.526 1.00 98.12 154 ASP A C 1
ATOM 1119 O O . ASP A 1 154 ? 2.866 -11.726 -13.282 1.00 98.12 154 ASP A O 1
ATOM 1123 N N . THR A 1 155 ? 1.239 -11.205 -11.839 1.00 98.06 155 THR A N 1
ATOM 1124 C CA . THR A 1 155 ? 1.527 -9.767 -11.862 1.00 98.06 155 THR A CA 1
ATOM 1125 C C . THR A 1 155 ? 2.876 -9.458 -11.230 1.00 98.06 155 THR A C 1
ATOM 1127 O O . THR A 1 155 ? 3.645 -8.706 -11.828 1.00 98.06 155 THR A O 1
ATOM 1130 N N . LEU A 1 156 ? 3.195 -10.046 -10.073 1.00 97.75 156 LEU A N 1
ATOM 1131 C CA . LEU A 1 156 ? 4.491 -9.844 -9.423 1.00 97.75 156 LEU A CA 1
ATOM 1132 C C . LEU A 1 156 ? 5.646 -10.367 -10.268 1.00 97.75 156 LEU A C 1
ATOM 1134 O O . LEU A 1 156 ? 6.629 -9.645 -10.423 1.00 97.75 156 LEU A O 1
ATOM 1138 N N . VAL A 1 157 ? 5.516 -11.571 -10.832 1.00 97.06 157 VAL A N 1
ATOM 1139 C CA . VAL A 1 157 ? 6.537 -12.156 -11.716 1.00 97.06 157 VAL A CA 1
ATOM 1140 C C . VAL A 1 157 ? 6.798 -11.220 -12.893 1.00 97.06 157 VAL A C 1
ATOM 1142 O O . VAL A 1 157 ? 7.911 -10.720 -13.048 1.00 97.06 157 VAL A O 1
ATOM 1145 N N . ARG A 1 158 ? 5.750 -10.869 -13.652 1.00 96.81 158 ARG A N 1
ATOM 1146 C CA . ARG A 1 158 ? 5.881 -9.978 -14.815 1.00 96.81 158 ARG A CA 1
ATOM 1147 C C . ARG A 1 158 ? 6.484 -8.624 -14.454 1.00 96.81 158 ARG A C 1
ATOM 1149 O O . ARG A 1 158 ? 7.289 -8.086 -15.208 1.00 96.81 158 ARG A O 1
ATOM 1156 N N . TRP A 1 159 ? 6.065 -8.030 -13.337 1.00 97.69 159 TRP A N 1
ATOM 1157 C CA . TRP A 1 159 ? 6.559 -6.715 -12.930 1.00 97.69 159 TRP A CA 1
ATOM 1158 C C . TRP A 1 159 ? 8.016 -6.755 -12.485 1.00 97.69 159 TRP A C 1
ATOM 1160 O O . TRP A 1 159 ? 8.774 -5.876 -12.888 1.00 97.69 159 TRP A O 1
ATOM 1170 N N . ARG A 1 160 ? 8.429 -7.753 -11.700 1.00 97.62 160 ARG A N 1
ATOM 1171 C CA . ARG A 1 160 ? 9.824 -7.872 -11.258 1.00 97.62 160 ARG A CA 1
ATOM 1172 C C . ARG A 1 160 ? 10.764 -8.181 -12.421 1.00 97.62 160 ARG A C 1
ATOM 1174 O O . ARG A 1 160 ? 11.815 -7.551 -12.517 1.00 97.62 160 ARG A O 1
ATOM 1181 N N . GLU A 1 161 ? 10.354 -9.036 -13.359 1.00 95.88 161 GLU A N 1
ATOM 1182 C CA . GLU A 1 161 ? 11.096 -9.285 -14.604 1.00 95.88 161 GLU A CA 1
ATOM 1183 C C . GLU A 1 161 ? 11.261 -8.005 -15.437 1.00 95.88 161 GLU A C 1
ATOM 1185 O O . GLU A 1 161 ? 12.370 -7.673 -15.864 1.00 95.88 161 GLU A O 1
ATOM 1190 N N . ALA A 1 162 ? 10.176 -7.248 -15.630 1.00 95.31 162 ALA A N 1
ATOM 1191 C CA . ALA A 1 162 ? 10.212 -5.990 -16.371 1.00 95.31 162 ALA A CA 1
ATOM 1192 C C . ALA A 1 162 ? 11.114 -4.948 -15.690 1.00 95.31 162 ALA A C 1
ATOM 1194 O O . ALA A 1 162 ? 11.937 -4.312 -16.348 1.00 95.31 162 ALA A O 1
ATOM 1195 N N . VAL A 1 163 ? 11.021 -4.805 -14.364 1.00 96.62 163 VAL A N 1
ATOM 1196 C CA . VAL A 1 163 ? 11.883 -3.903 -13.585 1.00 96.62 163 VAL A CA 1
ATOM 1197 C C . VAL A 1 163 ? 13.353 -4.315 -13.692 1.00 96.62 163 VAL A C 1
ATOM 1199 O O . VAL A 1 163 ? 14.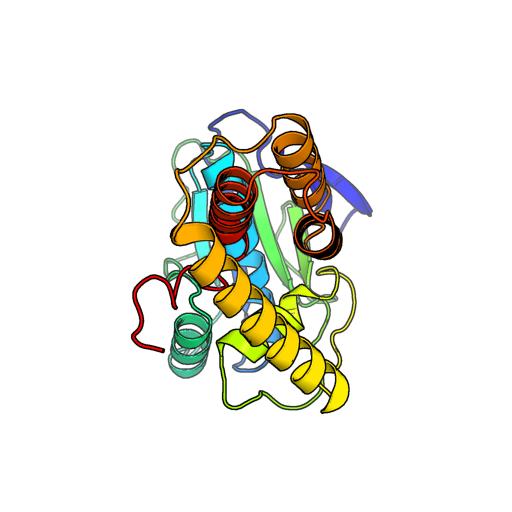208 -3.449 -13.891 1.00 96.62 163 VAL A O 1
ATOM 1202 N N . ALA A 1 164 ? 13.661 -5.612 -13.621 1.00 95.94 164 ALA A N 1
ATOM 1203 C CA . ALA A 1 164 ? 15.017 -6.125 -13.794 1.00 95.94 164 ALA A CA 1
ATOM 1204 C C . ALA A 1 164 ? 15.566 -5.886 -15.216 1.00 95.94 164 ALA A C 1
ATOM 1206 O O . ALA A 1 164 ? 16.761 -5.621 -15.375 1.00 95.94 164 ALA A O 1
ATOM 1207 N N . ASP A 1 165 ? 14.719 -5.934 -16.251 1.00 94.50 165 ASP A N 1
ATOM 1208 C CA . ASP A 1 165 ? 15.102 -5.542 -17.612 1.00 94.50 165 ASP A CA 1
ATOM 1209 C C . ASP A 1 165 ? 15.398 -4.048 -17.725 1.00 94.50 165 ASP A C 1
ATOM 1211 O O . ASP A 1 165 ? 16.484 -3.655 -18.165 1.00 94.50 165 ASP A O 1
ATOM 1215 N N . TRP A 1 166 ? 14.481 -3.208 -17.253 1.00 95.81 166 TRP A N 1
ATOM 1216 C CA . TRP A 1 166 ? 14.636 -1.760 -17.320 1.00 95.81 166 TRP A CA 1
ATOM 1217 C C . TRP A 1 166 ? 15.843 -1.251 -16.529 1.00 95.81 166 TRP A C 1
ATOM 1219 O O . TRP A 1 166 ? 16.495 -0.299 -16.962 1.00 95.81 166 TRP A O 1
ATOM 1229 N N . ALA A 1 167 ? 16.202 -1.919 -15.428 1.00 94.44 167 ALA A N 1
ATOM 1230 C CA . ALA A 1 167 ? 17.384 -1.605 -14.625 1.00 94.44 167 ALA A CA 1
ATOM 1231 C C . ALA A 1 167 ? 18.714 -1.720 -15.402 1.00 94.44 167 ALA A C 1
ATOM 1233 O O . ALA A 1 167 ? 19.724 -1.161 -14.978 1.00 94.44 167 ALA A O 1
ATOM 1234 N N . ARG A 1 168 ? 18.737 -2.403 -16.559 1.00 93.06 168 ARG A N 1
ATOM 1235 C CA . ARG A 1 168 ? 19.916 -2.476 -17.449 1.00 93.06 168 ARG A CA 1
ATOM 1236 C C . ARG A 1 168 ? 20.113 -1.225 -18.303 1.00 93.06 168 ARG A C 1
ATOM 1238 O O . ARG A 1 168 ? 21.112 -1.111 -19.018 1.00 93.06 168 ARG A O 1
ATOM 1245 N N . ARG A 1 169 ? 19.150 -0.304 -18.298 1.00 93.38 169 ARG A N 1
ATOM 1246 C CA . ARG A 1 169 ? 19.203 0.953 -19.047 1.00 93.38 169 ARG A CA 1
ATOM 1247 C C . ARG A 1 169 ? 19.618 2.104 -18.124 1.00 93.38 169 ARG A C 1
ATOM 1249 O O . ARG A 1 169 ? 19.424 2.023 -16.915 1.00 93.38 169 ARG A O 1
ATOM 1256 N N . PRO A 1 170 ? 20.177 3.201 -18.666 1.00 92.12 170 PRO A N 1
ATOM 1257 C CA . PRO A 1 170 ? 20.493 4.374 -17.857 1.00 92.12 170 PRO A CA 1
ATOM 1258 C C . PRO A 1 170 ? 19.252 4.903 -17.127 1.00 92.12 170 PRO A C 1
ATOM 1260 O O . PRO A 1 170 ? 18.211 5.097 -17.761 1.00 92.12 170 PRO A O 1
ATOM 1263 N N . SER A 1 171 ? 19.383 5.176 -15.825 1.00 91.81 171 SER A N 1
ATOM 1264 C CA . SER A 1 171 ? 18.308 5.764 -15.014 1.00 91.81 171 SER A CA 1
ATOM 1265 C C . SER A 1 171 ? 17.830 7.098 -15.604 1.00 91.81 171 SER A C 1
ATOM 1267 O O . SER A 1 171 ? 18.598 7.870 -16.194 1.00 91.81 171 SER A O 1
ATOM 1269 N N . ARG A 1 172 ? 16.528 7.362 -15.470 1.00 95.44 172 ARG A N 1
ATOM 1270 C CA . ARG A 1 172 ? 15.875 8.611 -15.874 1.00 95.44 172 ARG A CA 1
ATOM 1271 C C . ARG A 1 172 ? 14.872 9.006 -14.796 1.00 95.44 172 ARG A C 1
ATOM 1273 O O . ARG A 1 172 ? 14.183 8.131 -14.292 1.00 95.44 172 ARG A O 1
ATOM 1280 N N . PRO A 1 173 ? 14.739 10.301 -14.470 1.00 96.25 173 PRO A N 1
ATOM 1281 C CA . PRO A 1 173 ? 13.822 10.731 -13.423 1.00 96.25 173 PRO A CA 1
ATOM 1282 C C . PRO A 1 173 ? 12.380 10.304 -13.723 1.00 96.25 173 PRO A C 1
ATOM 1284 O O . PRO A 1 173 ? 11.959 10.275 -14.881 1.00 96.25 173 PRO A O 1
ATOM 1287 N N . VAL A 1 174 ? 11.615 10.038 -12.661 1.00 97.31 174 VAL A N 1
ATOM 1288 C CA . VAL A 1 174 ? 10.161 9.834 -12.745 1.00 97.31 174 VAL A CA 1
ATOM 1289 C C . VAL A 1 174 ? 9.522 11.065 -13.400 1.00 97.31 174 VAL A C 1
ATOM 1291 O O . VAL A 1 174 ? 9.716 12.165 -12.870 1.00 97.31 174 VAL A O 1
ATOM 1294 N N . PRO A 1 175 ? 8.757 10.913 -14.497 1.00 96.81 175 PRO A N 1
ATOM 1295 C CA . PRO A 1 175 ? 8.060 12.029 -15.124 1.00 96.81 175 PRO A CA 1
ATOM 1296 C C . PRO A 1 175 ? 7.084 12.696 -14.152 1.00 96.81 175 PRO A C 1
ATOM 1298 O O . PRO A 1 175 ? 6.389 12.010 -13.400 1.00 96.81 175 PRO A O 1
ATOM 1301 N N . ASP A 1 176 ? 6.982 14.024 -14.199 1.00 97.50 176 ASP A N 1
ATOM 1302 C CA . ASP A 1 176 ? 6.136 14.783 -13.268 1.00 97.50 176 ASP A CA 1
ATOM 1303 C C . ASP A 1 176 ? 4.654 14.403 -13.367 1.00 97.50 176 ASP A C 1
ATOM 1305 O O . ASP A 1 176 ? 3.975 14.328 -12.345 1.00 97.50 176 ASP A O 1
ATOM 1309 N N . GLU A 1 177 ? 4.163 14.086 -14.568 1.00 96.19 177 GLU A N 1
ATOM 1310 C CA . GLU A 1 177 ? 2.796 13.596 -14.772 1.00 96.19 177 GLU A CA 1
ATOM 1311 C C . GLU A 1 177 ? 2.558 12.262 -14.051 1.00 96.19 177 GLU A C 1
ATOM 1313 O O . GLU A 1 177 ? 1.559 12.094 -13.352 1.00 96.19 177 GLU A O 1
ATOM 1318 N N . VAL A 1 178 ? 3.503 11.324 -14.163 1.00 97.62 178 VAL A N 1
ATOM 1319 C CA . VAL A 1 178 ? 3.425 10.014 -13.504 1.00 97.62 178 VAL A CA 1
ATOM 1320 C C . VAL A 1 178 ? 3.489 10.180 -11.991 1.00 97.62 178 VAL A C 1
ATOM 1322 O O . VAL A 1 178 ? 2.647 9.642 -11.276 1.00 97.62 178 VAL A O 1
ATOM 1325 N N . ARG A 1 179 ? 4.442 10.980 -11.498 1.00 97.69 179 ARG A N 1
ATOM 1326 C CA . ARG A 1 179 ? 4.557 11.316 -10.074 1.00 97.69 179 ARG A CA 1
ATOM 1327 C C . ARG A 1 179 ? 3.270 11.953 -9.549 1.00 97.69 179 ARG A C 1
ATOM 1329 O O . ARG A 1 179 ? 2.824 11.601 -8.462 1.00 97.69 179 ARG A O 1
ATOM 1336 N N . GLY A 1 180 ? 2.690 12.877 -10.315 1.00 97.81 180 GLY A N 1
ATOM 1337 C CA . GLY A 1 180 ? 1.436 13.550 -10.000 1.00 97.81 180 GLY A CA 1
ATOM 1338 C C . GLY A 1 180 ? 0.278 12.569 -9.875 1.00 97.81 180 GLY A C 1
ATOM 1339 O O . GLY A 1 180 ? -0.368 12.554 -8.835 1.00 97.81 180 GLY A O 1
ATOM 1340 N N . ARG A 1 181 ? 0.074 11.705 -10.878 1.00 98.19 181 ARG A N 1
ATOM 1341 C CA . ARG A 1 181 ? -0.982 10.679 -10.878 1.00 98.19 181 ARG A CA 1
ATOM 1342 C C . ARG A 1 181 ? -0.855 9.706 -9.709 1.00 98.19 181 ARG A C 1
ATOM 1344 O O . ARG A 1 181 ? -1.831 9.488 -9.004 1.00 98.19 181 ARG A O 1
ATOM 1351 N N . LEU A 1 182 ? 0.346 9.168 -9.483 1.00 98.31 182 LEU A N 1
ATOM 1352 C CA . LEU A 1 182 ? 0.621 8.268 -8.358 1.00 98.31 182 LEU A CA 1
ATOM 1353 C C . LEU A 1 182 ? 0.292 8.942 -7.022 1.00 98.31 182 LEU A C 1
ATOM 1355 O O . LEU A 1 182 ? -0.417 8.372 -6.199 1.00 98.31 182 LEU A O 1
ATOM 1359 N N . ARG A 1 183 ? 0.758 10.182 -6.837 1.00 97.12 183 ARG A N 1
ATOM 1360 C CA . ARG A 1 183 ? 0.506 10.936 -5.611 1.00 97.12 183 ARG A CA 1
ATOM 1361 C C . ARG A 1 183 ? -0.968 11.257 -5.415 1.00 97.12 183 ARG A C 1
ATOM 1363 O O . ARG A 1 183 ? -1.464 11.066 -4.317 1.00 97.12 183 ARG A O 1
ATOM 1370 N N . THR A 1 184 ? -1.663 11.716 -6.452 1.00 97.62 184 THR A N 1
ATOM 1371 C CA . THR A 1 184 ? -3.106 11.977 -6.384 1.00 97.62 184 THR A CA 1
ATOM 1372 C C . THR A 1 184 ? -3.875 10.730 -5.963 1.00 97.62 184 THR A C 1
ATOM 1374 O O . THR A 1 184 ? -4.737 10.846 -5.106 1.00 97.62 184 THR A O 1
ATOM 1377 N N . ALA A 1 185 ? -3.522 9.562 -6.503 1.00 98.12 185 ALA A N 1
ATOM 1378 C CA . ALA A 1 185 ? -4.180 8.303 -6.177 1.00 98.12 185 ALA A CA 1
ATOM 1379 C C . ALA A 1 185 ? -4.083 7.966 -4.684 1.00 98.12 185 ALA A C 1
ATOM 1381 O O . ALA A 1 185 ? -5.091 7.861 -3.999 1.00 98.12 185 ALA A O 1
ATOM 1382 N N . TRP A 1 186 ? -2.872 7.865 -4.126 1.00 96.25 186 TRP A N 1
ATOM 1383 C CA . TRP A 1 186 ? -2.768 7.500 -2.711 1.00 96.25 186 TRP A CA 1
ATOM 1384 C C . TRP A 1 186 ? -3.158 8.634 -1.758 1.00 96.25 186 TRP A C 1
ATOM 1386 O O . TRP A 1 186 ? -3.476 8.357 -0.606 1.00 96.25 186 TRP A O 1
ATOM 1396 N N . GLU A 1 187 ? -3.109 9.901 -2.188 1.00 96.69 187 GLU A N 1
ATOM 1397 C CA . GLU A 1 187 ? -3.596 11.027 -1.383 1.00 96.69 187 GLU A CA 1
ATOM 1398 C C . GLU A 1 187 ? -5.127 11.057 -1.283 1.00 96.69 187 GLU A C 1
ATOM 1400 O O . GLU A 1 187 ? -5.642 11.690 -0.359 1.00 96.69 187 GLU A O 1
ATOM 1405 N N . ASP A 1 188 ? -5.832 10.384 -2.193 1.00 96.94 188 ASP A N 1
ATOM 1406 C CA . ASP A 1 188 ? -7.284 10.235 -2.198 1.00 96.94 188 ASP A CA 1
ATOM 1407 C C . ASP A 1 188 ? -7.684 8.903 -1.551 1.00 96.94 188 ASP A C 1
ATOM 1409 O O . ASP A 1 188 ? -7.799 7.868 -2.196 1.00 96.94 188 ASP A O 1
ATOM 1413 N N . ASP A 1 189 ? -7.812 8.914 -0.225 1.00 96.81 189 ASP A N 1
ATOM 1414 C CA . ASP A 1 189 ? -8.247 7.776 0.592 1.00 96.81 189 ASP A CA 1
ATOM 1415 C C . ASP A 1 189 ? -7.419 6.486 0.465 1.00 96.81 189 ASP A C 1
ATOM 1417 O O . ASP A 1 189 ? -7.930 5.383 0.667 1.00 96.81 189 ASP A O 1
ATOM 1421 N N . LEU A 1 190 ? -6.116 6.609 0.180 1.00 97.06 190 LEU A N 1
ATOM 1422 C CA . LEU A 1 190 ? -5.261 5.469 -0.158 1.00 97.06 190 LEU A CA 1
ATOM 1423 C C . LEU A 1 190 ? -5.839 4.638 -1.319 1.00 97.06 190 LEU A C 1
ATOM 1425 O O . LEU A 1 190 ? -5.930 3.412 -1.202 1.00 97.06 190 LEU A O 1
ATOM 1429 N N . ASP A 1 191 ? -6.188 5.269 -2.447 1.00 98.00 191 ASP A N 1
ATOM 1430 C CA . ASP A 1 191 ? -6.583 4.564 -3.676 1.00 98.00 191 ASP A CA 1
ATOM 1431 C C . ASP A 1 191 ? -5.387 3.819 -4.308 1.00 98.00 191 ASP A C 1
ATOM 1433 O O . ASP A 1 191 ? -4.807 4.181 -5.335 1.00 98.00 191 ASP A O 1
ATOM 1437 N N . VAL A 1 192 ? -4.973 2.745 -3.638 1.00 98.44 192 VAL A N 1
ATOM 1438 C CA . VAL A 1 192 ? -3.949 1.812 -4.097 1.00 98.44 192 VAL A CA 1
ATOM 1439 C C . VAL A 1 192 ? -4.359 1.100 -5.391 1.00 98.44 192 VAL A C 1
ATOM 1441 O O . VAL A 1 192 ? -3.483 0.933 -6.242 1.00 98.44 192 VAL A O 1
ATOM 1444 N N . PRO A 1 193 ? -5.631 0.713 -5.619 1.00 98.50 193 PRO A N 1
ATOM 1445 C CA . PRO A 1 193 ? -6.057 0.207 -6.922 1.00 98.50 193 PRO A CA 1
ATOM 1446 C C . PRO A 1 193 ? -5.702 1.147 -8.082 1.00 98.50 193 PRO A C 1
ATOM 1448 O O . PRO A 1 193 ? -5.165 0.687 -9.095 1.00 98.50 193 PRO A O 1
ATOM 1451 N N . GLU A 1 194 ? -5.904 2.458 -7.931 1.00 98.62 194 GLU A N 1
ATOM 1452 C CA . GLU A 1 194 ? -5.470 3.441 -8.926 1.00 98.62 194 GLU A CA 1
ATOM 1453 C C . GLU A 1 194 ? -3.939 3.490 -9.057 1.00 98.62 194 GLU A C 1
ATOM 1455 O O . GLU A 1 194 ? -3.430 3.494 -10.180 1.00 98.62 194 GLU A O 1
ATOM 1460 N N . VAL A 1 195 ? -3.179 3.436 -7.955 1.00 98.69 195 VAL A N 1
ATOM 1461 C CA . VAL A 1 195 ? -1.703 3.330 -8.006 1.00 98.69 195 VAL A CA 1
ATOM 1462 C C . VAL A 1 195 ? -1.269 2.118 -8.844 1.00 98.69 195 VAL A C 1
ATOM 1464 O O . VAL A 1 195 ? -0.427 2.244 -9.739 1.00 98.69 195 VAL A O 1
ATOM 1467 N N . LEU A 1 196 ? -1.871 0.949 -8.609 1.0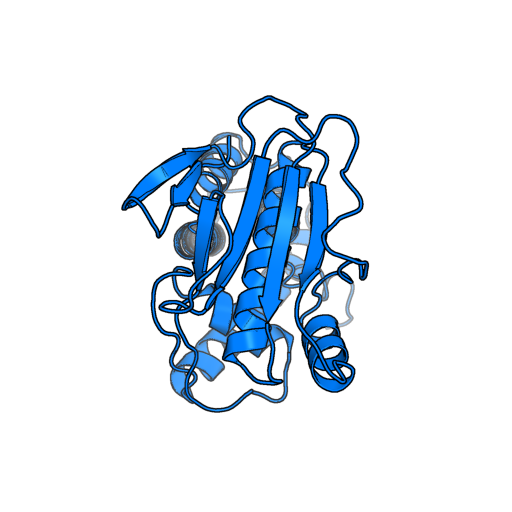0 98.56 196 LEU A N 1
ATOM 1468 C CA . LEU A 1 196 ? -1.594 -0.280 -9.359 1.00 98.56 196 LEU A CA 1
ATOM 1469 C C . LEU A 1 196 ? -1.998 -0.150 -10.838 1.00 98.56 196 LEU A C 1
ATOM 1471 O O . LEU A 1 196 ? -1.293 -0.654 -11.719 1.00 98.56 196 LEU A O 1
ATOM 1475 N N . ARG A 1 197 ? -3.095 0.558 -11.137 1.00 98.38 197 ARG A N 1
ATOM 1476 C CA . ARG A 1 197 ? -3.528 0.851 -12.511 1.00 98.38 197 ARG A CA 1
ATOM 1477 C C . ARG A 1 197 ? -2.546 1.771 -13.235 1.00 98.38 197 ARG A C 1
ATOM 1479 O O . ARG A 1 197 ? -2.249 1.534 -14.409 1.00 98.38 197 ARG A O 1
ATOM 1486 N N . VAL A 1 198 ? -2.009 2.789 -12.557 1.00 98.44 198 VAL A N 1
ATOM 1487 C CA . VAL A 1 198 ? -0.954 3.650 -13.111 1.00 98.44 198 VAL A CA 1
ATOM 1488 C C . VAL A 1 198 ? 0.259 2.801 -13.479 1.00 98.44 198 VAL A C 1
ATOM 1490 O O . VAL A 1 198 ? 0.693 2.868 -14.627 1.00 98.44 198 VAL A O 1
ATOM 1493 N N . LEU A 1 199 ? 0.754 1.951 -12.573 1.00 98.06 199 LEU A N 1
ATOM 1494 C CA . LEU A 1 199 ? 1.898 1.072 -12.853 1.00 98.06 199 LEU A CA 1
ATOM 1495 C C . LEU A 1 199 ? 1.652 0.170 -14.068 1.00 98.06 199 LEU A C 1
ATOM 1497 O O . LEU A 1 199 ? 2.472 0.149 -14.986 1.00 98.06 199 LEU A O 1
ATOM 1501 N N . ARG A 1 200 ? 0.481 -0.476 -14.143 1.00 96.94 200 ARG A N 1
ATOM 1502 C CA . ARG A 1 200 ? 0.094 -1.299 -15.300 1.00 96.94 200 ARG A CA 1
ATOM 1503 C C . ARG A 1 200 ? 0.164 -0.515 -16.615 1.00 96.94 200 ARG A C 1
ATOM 1505 O O . ARG A 1 200 ? 0.779 -0.983 -17.568 1.00 96.94 200 ARG A O 1
ATOM 1512 N N . SER A 1 201 ? -0.357 0.715 -16.635 1.00 96.38 201 SER A N 1
ATOM 1513 C CA . SER A 1 201 ? -0.297 1.568 -17.831 1.00 96.38 201 SER A CA 1
ATOM 1514 C C . SER A 1 201 ? 1.135 1.920 -18.257 1.00 96.38 201 SER A C 1
ATOM 1516 O O . SER A 1 201 ? 1.407 2.054 -19.448 1.00 96.38 201 SER A O 1
ATOM 1518 N N . LEU A 1 202 ? 2.078 2.032 -17.312 1.00 95.75 202 LEU A N 1
ATOM 1519 C CA . LEU A 1 202 ? 3.485 2.312 -17.621 1.00 95.75 202 LEU A CA 1
ATOM 1520 C C . LEU A 1 202 ? 4.184 1.101 -18.237 1.00 95.75 202 LEU A C 1
ATOM 1522 O O . LEU A 1 202 ? 4.952 1.274 -19.191 1.00 95.75 202 LEU A O 1
ATOM 1526 N N . ALA A 1 203 ? 3.908 -0.103 -17.723 1.00 92.06 203 ALA A N 1
ATOM 1527 C CA . ALA A 1 203 ? 4.405 -1.347 -18.310 1.00 92.06 203 ALA A CA 1
ATOM 1528 C C . ALA A 1 203 ? 3.922 -1.519 -19.757 1.00 92.06 203 ALA A C 1
ATOM 1530 O O . ALA A 1 203 ? 4.684 -1.947 -20.619 1.00 92.06 203 ALA A O 1
ATOM 1531 N N . GLU A 1 204 ? 2.689 -1.101 -20.044 1.00 90.88 204 GLU A N 1
ATOM 1532 C CA . GLU A 1 204 ? 2.064 -1.216 -21.366 1.00 90.88 204 GLU A CA 1
ATOM 1533 C C . GLU A 1 204 ? 2.451 -0.084 -22.342 1.00 90.88 204 GLU A C 1
ATOM 1535 O O . GLU A 1 204 ? 2.231 -0.207 -23.544 1.00 90.88 204 GLU A O 1
ATOM 1540 N N . ALA A 1 205 ? 3.082 1.005 -21.877 1.00 86.44 205 ALA A N 1
ATOM 1541 C CA . ALA A 1 205 ? 3.333 2.221 -22.672 1.00 86.44 205 ALA A CA 1
ATOM 1542 C C . ALA A 1 205 ? 4.326 2.081 -23.864 1.00 86.44 205 ALA A C 1
ATOM 1544 O O . ALA A 1 205 ? 4.712 3.079 -24.477 1.00 86.44 205 ALA A O 1
ATOM 1545 N N . GLY A 1 206 ? 4.794 0.871 -24.200 1.00 79.62 206 GLY A N 1
ATOM 1546 C CA . GLY A 1 206 ? 5.672 0.611 -25.353 1.00 79.62 206 GLY A CA 1
ATOM 1547 C C . GLY A 1 206 ? 6.986 1.408 -25.346 1.00 79.62 206 GLY A C 1
ATOM 1548 O O . GLY A 1 206 ? 7.631 1.539 -24.317 1.00 79.62 206 GLY A O 1
ATOM 1549 N N . SER A 1 207 ? 7.426 1.968 -26.470 1.00 78.25 207 SER A N 1
ATOM 1550 C CA . SER A 1 207 ? 8.645 2.800 -26.515 1.00 78.25 207 SER A CA 1
ATOM 1551 C C . SER A 1 207 ? 8.411 4.278 -26.161 1.00 78.25 207 SER A C 1
ATOM 1553 O O . SER A 1 207 ? 9.332 5.084 -26.275 1.00 78.25 207 SER A O 1
ATOM 1555 N N . GLY A 1 208 ? 7.186 4.662 -25.777 1.00 82.62 208 GLY A N 1
ATOM 1556 C CA . GLY A 1 208 ? 6.812 6.056 -25.506 1.00 82.62 208 GLY A CA 1
ATOM 1557 C C . GLY A 1 208 ? 7.387 6.625 -24.204 1.00 82.62 208 GLY A C 1
ATOM 1558 O O . GLY A 1 208 ? 7.464 7.841 -24.049 1.00 82.62 208 GLY A O 1
ATOM 1559 N N . LEU A 1 209 ? 7.829 5.759 -23.288 1.00 89.12 209 LEU A N 1
ATOM 1560 C CA . LEU A 1 209 ? 8.471 6.126 -22.029 1.00 89.12 209 LEU A CA 1
ATOM 1561 C C . LEU A 1 209 ? 9.820 5.400 -21.914 1.00 89.12 209 LEU A C 1
ATOM 1563 O O . LEU A 1 209 ? 9.839 4.177 -22.054 1.00 89.12 209 LEU A O 1
ATOM 1567 N N . PRO A 1 210 ? 10.941 6.101 -21.648 1.00 94.00 210 PRO A N 1
ATOM 1568 C CA . PRO A 1 210 ? 12.231 5.444 -21.477 1.00 94.00 210 PRO A CA 1
ATOM 1569 C C . PRO A 1 210 ? 12.206 4.424 -20.337 1.00 94.00 210 PRO A C 1
ATOM 1571 O O . PRO A 1 210 ? 11.687 4.711 -19.259 1.00 94.00 210 PRO A O 1
ATOM 1574 N N . ASP A 1 211 ? 12.853 3.280 -20.536 1.00 95.50 211 ASP A N 1
ATOM 1575 C CA . ASP A 1 211 ? 12.910 2.201 -19.541 1.00 95.50 211 ASP A CA 1
ATOM 1576 C C . ASP A 1 211 ? 13.461 2.673 -18.189 1.00 95.50 211 ASP A C 1
ATOM 1578 O O . ASP A 1 211 ? 12.877 2.383 -17.150 1.00 95.50 211 ASP A O 1
ATOM 1582 N N . GLY A 1 212 ? 14.504 3.511 -18.187 1.00 95.19 212 GLY A N 1
ATOM 1583 C CA . GLY A 1 212 ? 15.020 4.105 -16.951 1.00 95.19 212 GLY A CA 1
ATOM 1584 C C . GLY A 1 212 ? 13.970 4.912 -16.178 1.00 95.19 212 GLY A C 1
ATOM 1585 O O . GLY A 1 212 ? 13.986 4.916 -14.955 1.00 95.19 212 GLY A O 1
ATOM 1586 N N . ALA A 1 213 ? 13.020 5.552 -16.868 1.00 96.31 213 ALA A N 1
ATOM 1587 C CA . ALA A 1 213 ? 11.949 6.318 -16.231 1.00 96.31 213 ALA A CA 1
ATOM 1588 C C . ALA A 1 213 ? 10.849 5.398 -15.689 1.00 96.31 213 ALA A C 1
ATOM 1590 O O . ALA A 1 213 ? 10.267 5.685 -14.643 1.00 96.31 213 ALA A O 1
ATOM 1591 N N . ARG A 1 214 ? 10.581 4.272 -16.364 1.00 97.00 214 ARG A N 1
ATOM 1592 C CA . ARG A 1 214 ? 9.691 3.218 -15.855 1.00 97.00 214 ARG A CA 1
ATOM 1593 C C . ARG A 1 214 ? 10.243 2.582 -14.594 1.00 97.00 214 ARG A C 1
ATOM 1595 O O . ARG A 1 214 ? 9.516 2.496 -13.610 1.00 97.00 214 ARG A O 1
ATOM 1602 N N . PHE A 1 215 ? 11.522 2.210 -14.620 1.00 97.12 215 PHE A N 1
ATOM 1603 C CA . PHE A 1 215 ? 12.236 1.676 -13.468 1.00 97.12 215 PHE A CA 1
ATOM 1604 C C . PHE A 1 215 ? 12.092 2.605 -12.257 1.00 97.12 215 PHE A C 1
ATOM 1606 O O . PHE A 1 215 ? 11.570 2.188 -11.225 1.00 97.12 215 PHE A O 1
ATOM 1613 N N . GLU A 1 216 ? 12.455 3.885 -12.403 1.00 97.75 216 GLU A N 1
ATOM 1614 C CA . GLU A 1 216 ? 12.347 4.855 -11.306 1.00 97.75 216 GLU A CA 1
ATOM 1615 C C . GLU A 1 216 ? 10.891 5.073 -10.863 1.00 97.75 216 GLU A C 1
ATOM 1617 O O . GLU A 1 216 ? 10.633 5.304 -9.684 1.00 97.75 216 GLU A O 1
ATOM 1622 N N . SER A 1 217 ? 9.915 4.983 -11.776 1.00 97.94 217 SER A N 1
ATOM 1623 C CA . SER A 1 217 ? 8.488 5.118 -11.434 1.00 97.94 217 SER A CA 1
ATOM 1624 C C . SER A 1 217 ? 7.994 3.947 -10.583 1.00 97.94 217 SER A C 1
ATOM 1626 O O . SER A 1 217 ? 7.287 4.160 -9.598 1.00 97.94 217 SER A O 1
ATOM 1628 N N . TYR A 1 218 ? 8.400 2.725 -10.934 1.00 98.25 218 TYR A N 1
ATOM 1629 C CA . TYR A 1 218 ? 8.113 1.517 -10.165 1.00 98.25 218 TYR A CA 1
ATOM 1630 C C . TYR A 1 218 ? 8.791 1.564 -8.794 1.00 98.25 218 TYR A C 1
ATOM 1632 O O . TYR A 1 218 ? 8.120 1.380 -7.783 1.00 98.25 218 TYR A O 1
ATOM 1640 N N . ALA A 1 219 ? 10.083 1.901 -8.740 1.00 97.38 219 ALA A N 1
ATOM 1641 C CA . ALA A 1 219 ? 10.817 2.059 -7.485 1.00 97.38 219 ALA A CA 1
ATOM 1642 C C . ALA A 1 219 ? 10.209 3.157 -6.591 1.00 97.38 219 ALA A C 1
ATOM 1644 O O . ALA A 1 219 ? 10.132 3.008 -5.372 1.00 97.38 219 ALA A O 1
ATOM 1645 N N . TYR A 1 220 ? 9.729 4.254 -7.185 1.00 97.81 220 TYR A N 1
ATOM 1646 C CA . TYR A 1 220 ? 9.049 5.322 -6.458 1.00 97.81 220 TYR A CA 1
ATOM 1647 C C . TYR A 1 220 ? 7.723 4.857 -5.844 1.00 97.81 220 TYR A C 1
ATOM 1649 O O . TYR A 1 220 ? 7.500 5.101 -4.658 1.00 97.81 220 TYR A O 1
ATOM 1657 N N . ALA A 1 221 ? 6.872 4.169 -6.612 1.00 98.31 221 ALA A N 1
ATOM 1658 C CA . ALA A 1 221 ? 5.615 3.618 -6.105 1.00 98.31 221 ALA A CA 1
ATOM 1659 C C . ALA A 1 221 ? 5.846 2.523 -5.050 1.00 98.31 221 ALA A C 1
ATOM 1661 O O . ALA A 1 221 ? 5.102 2.439 -4.074 1.00 98.31 221 ALA A O 1
ATOM 1662 N N . ASP A 1 222 ? 6.911 1.729 -5.187 1.00 97.94 222 ASP A N 1
ATOM 1663 C CA . ASP A 1 222 ? 7.222 0.639 -4.260 1.00 97.94 222 ASP A CA 1
ATOM 1664 C C . ASP A 1 222 ? 7.565 1.124 -2.843 1.00 97.94 222 ASP A C 1
ATOM 1666 O O . ASP A 1 222 ? 7.399 0.396 -1.866 1.00 97.94 222 ASP A O 1
ATOM 1670 N N . ARG A 1 223 ? 7.948 2.397 -2.683 1.00 97.31 223 ARG A N 1
ATOM 1671 C CA . ARG A 1 223 ? 8.106 3.010 -1.354 1.00 97.31 223 ARG A CA 1
ATOM 1672 C C . ARG A 1 223 ? 6.796 3.028 -0.563 1.00 97.31 223 ARG A C 1
ATOM 1674 O O . ARG A 1 223 ? 6.842 2.873 0.658 1.00 97.31 223 ARG A O 1
ATOM 1681 N N . LEU A 1 224 ? 5.663 3.198 -1.251 1.00 98.00 224 LEU A N 1
ATOM 1682 C CA . LEU A 1 224 ? 4.322 3.051 -0.684 1.00 98.00 224 LEU A CA 1
ATOM 1683 C C . LEU A 1 224 ? 3.913 1.576 -0.631 1.00 98.00 224 LEU A C 1
ATOM 1685 O O . LEU A 1 224 ? 3.472 1.103 0.410 1.00 98.00 224 LEU A O 1
ATOM 1689 N N . LEU A 1 225 ? 4.044 0.860 -1.750 1.00 98.12 225 LEU A N 1
ATOM 1690 C CA . LEU A 1 225 ? 3.443 -0.465 -1.901 1.00 98.12 225 LEU A CA 1
ATOM 1691 C C . LEU A 1 225 ? 4.178 -1.549 -1.111 1.00 98.12 225 LEU A C 1
ATOM 1693 O O . LEU A 1 225 ? 3.518 -2.441 -0.590 1.00 98.12 225 LEU A O 1
ATOM 1697 N N . GLY A 1 226 ? 5.505 -1.480 -0.980 1.00 96.81 226 GLY A N 1
ATOM 1698 C CA . GLY A 1 226 ? 6.318 -2.472 -0.272 1.00 96.81 226 GLY A CA 1
ATOM 1699 C C . GLY A 1 226 ? 6.262 -3.871 -0.895 1.00 96.81 226 GLY A C 1
ATOM 1700 O O . GLY A 1 226 ? 6.245 -4.855 -0.167 1.00 96.81 226 GLY A O 1
ATOM 1701 N N . LEU A 1 227 ? 6.163 -3.961 -2.220 1.00 97.38 227 LEU A N 1
ATOM 1702 C CA . LEU A 1 227 ? 6.085 -5.210 -2.984 1.00 97.38 227 LEU A CA 1
ATOM 1703 C C . LEU A 1 227 ? 7.464 -5.762 -3.374 1.00 97.38 227 LEU A C 1
ATOM 1705 O O . LEU A 1 227 ? 7.538 -6.828 -3.987 1.00 97.38 227 LEU A O 1
ATOM 1709 N N . GLU A 1 228 ? 8.550 -5.063 -3.036 1.00 95.19 228 GLU A N 1
ATOM 1710 C CA . GLU A 1 228 ? 9.922 -5.426 -3.411 1.00 95.19 228 GLU A CA 1
ATOM 1711 C C . GLU A 1 228 ? 10.054 -5.594 -4.935 1.00 95.19 228 GLU A C 1
ATOM 1713 O O . GLU A 1 228 ? 10.492 -6.629 -5.446 1.00 95.19 228 GLU A O 1
ATOM 1718 N N . LEU A 1 229 ? 9.617 -4.587 -5.694 1.00 95.50 229 LEU A N 1
ATOM 1719 C CA . LEU A 1 229 ? 9.580 -4.655 -7.161 1.00 95.50 229 LEU A CA 1
ATOM 1720 C C . LEU A 1 229 ? 10.984 -4.683 -7.777 1.00 95.50 229 LEU A C 1
ATOM 1722 O O . LEU A 1 229 ? 11.161 -5.174 -8.887 1.00 95.50 229 LEU A O 1
ATOM 1726 N N . THR A 1 230 ? 11.994 -4.208 -7.049 1.00 91.88 230 THR A N 1
ATOM 1727 C CA . THR A 1 230 ? 13.402 -4.216 -7.473 1.00 91.88 230 THR A CA 1
ATOM 1728 C C . THR A 1 230 ? 14.167 -5.466 -7.030 1.00 91.88 230 THR A C 1
ATOM 1730 O O . THR A 1 230 ? 15.387 -5.502 -7.167 1.00 91.88 230 THR A O 1
ATOM 1733 N N . ARG A 1 231 ? 13.491 -6.473 -6.464 1.00 89.12 231 ARG A N 1
ATOM 1734 C CA . ARG A 1 231 ? 14.129 -7.654 -5.860 1.00 89.12 231 ARG A CA 1
ATOM 1735 C C . ARG A 1 231 ? 15.021 -8.442 -6.820 1.00 89.12 231 ARG A C 1
ATOM 1737 O O . ARG A 1 231 ? 16.086 -8.889 -6.411 1.00 89.12 231 ARG A O 1
ATOM 1744 N N . ASP A 1 232 ? 14.607 -8.570 -8.077 1.00 90.19 232 ASP A N 1
ATOM 1745 C CA . ASP A 1 232 ? 15.297 -9.409 -9.068 1.00 90.19 232 ASP A CA 1
ATOM 1746 C C . ASP A 1 232 ? 16.360 -8.630 -9.868 1.00 90.19 232 ASP A C 1
ATOM 1748 O O . ASP A 1 232 ? 16.987 -9.151 -10.792 1.00 90.19 232 ASP A O 1
ATOM 1752 N N . VAL A 1 233 ? 16.608 -7.364 -9.512 1.00 88.62 233 VAL A N 1
ATOM 1753 C CA . VAL A 1 233 ? 17.647 -6.546 -10.146 1.00 88.62 233 VAL A CA 1
ATOM 1754 C C . VAL A 1 233 ? 19.022 -7.142 -9.846 1.00 88.62 233 VAL A C 1
ATOM 1756 O O . VAL A 1 233 ? 19.453 -7.216 -8.698 1.00 88.62 233 VAL A O 1
ATOM 1759 N N . GLY A 1 234 ? 19.737 -7.533 -10.902 1.00 82.38 234 GLY A N 1
ATOM 1760 C CA . GLY A 1 234 ? 21.066 -8.138 -10.791 1.00 82.38 234 GLY A CA 1
ATOM 1761 C C . GLY A 1 234 ? 21.062 -9.637 -10.478 1.00 82.38 234 GLY A C 1
ATOM 1762 O O . GLY A 1 234 ? 22.142 -10.206 -10.320 1.00 82.38 234 GLY A O 1
ATOM 1763 N N . ALA A 1 235 ? 19.894 -10.288 -10.424 1.00 81.25 235 ALA A N 1
ATOM 1764 C CA . ALA A 1 235 ? 19.816 -11.744 -10.401 1.00 81.25 235 ALA A CA 1
ATOM 1765 C C . ALA A 1 235 ? 20.362 -12.332 -11.718 1.00 81.25 235 ALA A C 1
ATOM 1767 O O . ALA A 1 235 ? 20.207 -11.741 -12.791 1.00 81.25 235 ALA A O 1
ATOM 1768 N N . ALA A 1 236 ? 21.032 -13.485 -11.633 1.00 62.03 236 ALA A N 1
ATOM 1769 C CA . ALA A 1 236 ? 21.408 -14.237 -12.826 1.00 62.03 236 ALA A CA 1
ATOM 1770 C C . ALA A 1 236 ? 20.132 -14.772 -13.513 1.00 62.03 236 ALA A C 1
ATOM 1772 O O . ALA A 1 236 ? 19.214 -15.169 -12.793 1.00 62.03 236 ALA A O 1
ATOM 1773 N N . PRO A 1 237 ? 20.059 -14.747 -14.857 1.00 57.28 237 PRO A N 1
ATOM 1774 C CA . PRO A 1 237 ? 18.924 -15.289 -15.603 1.00 57.28 237 PRO A CA 1
ATOM 1775 C C . PRO A 1 237 ? 18.785 -16.807 -15.451 1.00 57.28 237 PRO A C 1
ATOM 1777 O O . PRO A 1 237 ? 19.811 -17.480 -15.188 1.00 57.28 237 PRO A O 1
#

pLDDT: mean 91.5, std 9.33, range [53.44, 98.69]

Secondary structure (DSSP, 8-state):
--EEE-TTT--EEESSSSTT--EEEEEE--SSSHHHHHHHHHHHHHHHHHHHTT--EEEEEE-SS--HHHHHHHHHTTPPPPB---TT-PPTT--EEEEEEETT----SSEEEEE--EEE---S-HHHHHHHHHSS-TTS-EEE-HHHHHHHHHHHHHHHHHHHHHTTSPP-PPPHHHHHHHHHHHHBTT-HHHHHHHHHHHHH-GGGS-HHHHHHHHHHHHHHH---TTTTTT---

Sequence (237 aa):
MLRIIDARTGEPTAAAPARRGPTRIEAHASAPGLGALRVLLVTDLLVRALELDSTPVRALLTGEGDRTELRAGAAALGIRPLEEGPDSAAWPGERQILHVVPQGDPAPDGVHVAVAPVTGEAPADPAVLRLALLTRPRTETVHLDAAALGEAHDTLVRWREAVADWARRPSRPVPDEVRGRLRTAWEDDLDVPEVLRVLRSLAEAGSGLPDGARFESYAYADRLLGLELTRDVGAAP